Protein AF-A0A0P9N084-F1 (afdb_monomer_lite)

Sequence (224 aa):
MSIPGDNRQVSFGAGANVMRVISSGADALIAAQQLDDKRAAKNMRSIANPTLRSTSPDSAVTISGQALLKHRVFGFADAARSAPMLGKAECGMSMPQAFFLTRDDRSLLGDVYGWASDQGADLSYVDDLAFQLASYRESDDGGIMLRHNQGKTYDMEGHKVFYSFTEPQAATAKRITESDGLKTTRLDQGFVRFITDKDYGSIGHNNFDFMEKV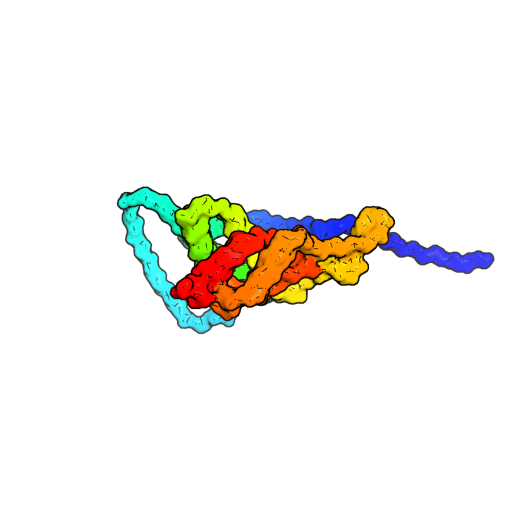INRFSTAGER

Organism: NCBI:txid317659

Secondary structure (DSSP, 8-state):
--------------S------PPPHHHHHHHHHHHHHHHHHHH-S--PPPPP------S-----HHHHHHHHHH--S-TTSPPP---GGGTTSSS-GGGG--HHHHHHHHHHHHHHHHTT--THHHHHHHHHHHHHHHTTTTTTPPPTTSS--B-TTS-B------HHHHHHHHHHHH-SHHHHBSS-HHHHHHHTSHHHHTSS---HHHHHHHHHHTBGGG--

Structure (mmCIF, N/CA/C/O backbone):
data_AF-A0A0P9N084-F1
#
_entry.id   AF-A0A0P9N084-F1
#
loop_
_atom_site.group_PDB
_atom_site.id
_atom_site.type_symbol
_atom_site.label_atom_id
_atom_site.label_alt_id
_atom_site.label_comp_id
_atom_site.label_asym_id
_atom_site.label_entity_id
_atom_site.label_seq_id
_atom_site.pdbx_PDB_ins_code
_atom_site.Cartn_x
_atom_site.Cartn_y
_atom_site.Cartn_z
_atom_site.occupancy
_atom_site.B_iso_or_equiv
_atom_site.auth_seq_id
_atom_site.auth_comp_id
_atom_site.auth_asym_id
_atom_site.auth_atom_id
_atom_site.pdbx_PDB_model_num
ATOM 1 N N . MET A 1 1 ? 38.599 23.677 -45.830 1.00 36.84 1 MET A N 1
ATOM 2 C CA . MET A 1 1 ? 38.683 23.420 -44.377 1.00 36.84 1 MET A CA 1
ATOM 3 C C . MET A 1 1 ? 37.566 22.460 -44.021 1.00 36.84 1 MET A C 1
ATOM 5 O O . MET A 1 1 ? 36.412 22.856 -44.065 1.00 36.84 1 MET A O 1
ATOM 9 N N . SER A 1 2 ? 37.916 21.201 -43.771 1.00 35.12 2 SER A N 1
ATOM 10 C CA . SER A 1 2 ? 37.015 20.169 -43.251 1.00 35.12 2 SER A CA 1
ATOM 11 C C . SER A 1 2 ? 37.221 20.059 -41.746 1.00 35.12 2 SER A C 1
ATOM 13 O O . SER A 1 2 ? 38.369 19.948 -41.322 1.00 35.12 2 SER A O 1
ATOM 15 N N . ILE A 1 3 ? 36.138 20.044 -40.967 1.00 32.62 3 ILE A N 1
ATOM 16 C CA . ILE A 1 3 ? 36.088 19.498 -39.600 1.00 32.62 3 ILE A CA 1
ATOM 17 C C . ILE A 1 3 ? 34.768 18.701 -39.480 1.00 32.62 3 ILE A C 1
ATOM 19 O O . ILE A 1 3 ? 33.771 19.124 -40.069 1.00 32.62 3 ILE A O 1
ATOM 23 N N . PRO A 1 4 ? 34.779 17.511 -38.846 1.00 34.94 4 PRO A N 1
ATOM 24 C CA . PRO A 1 4 ? 33.860 16.414 -39.141 1.00 34.94 4 PRO A CA 1
ATOM 25 C C . PRO A 1 4 ? 32.596 16.412 -38.270 1.00 34.94 4 PRO A C 1
ATOM 27 O O . PRO A 1 4 ? 32.558 17.003 -37.194 1.00 34.94 4 PRO A O 1
ATOM 30 N N . GLY A 1 5 ? 31.571 15.703 -38.752 1.00 30.05 5 GLY A N 1
ATOM 31 C CA . GLY A 1 5 ? 30.320 15.464 -38.039 1.00 30.05 5 GLY A CA 1
ATOM 32 C C . GLY A 1 5 ? 30.484 14.492 -36.870 1.00 30.05 5 GLY A C 1
ATOM 33 O O . GLY A 1 5 ? 30.987 13.383 -37.046 1.00 30.05 5 GLY A O 1
ATOM 34 N N . ASP A 1 6 ? 30.016 14.907 -35.693 1.00 30.11 6 ASP A N 1
ATOM 35 C CA . ASP A 1 6 ? 29.740 14.015 -34.566 1.00 30.11 6 ASP A CA 1
ATOM 36 C C . ASP A 1 6 ? 28.324 13.454 -34.750 1.00 30.11 6 ASP A C 1
ATOM 38 O O . ASP A 1 6 ? 27.312 14.135 -34.570 1.00 30.11 6 ASP A O 1
ATOM 42 N N . ASN A 1 7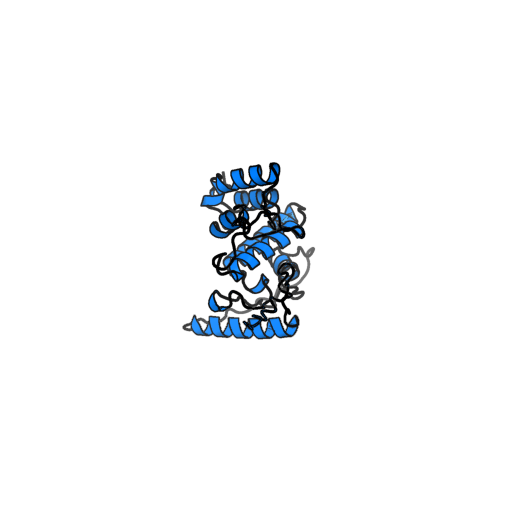 ? 28.276 12.208 -35.210 1.00 35.19 7 ASN A N 1
ATOM 43 C CA . ASN A 1 7 ? 27.068 11.439 -35.437 1.00 35.19 7 ASN A CA 1
ATOM 44 C C . ASN A 1 7 ? 26.656 10.787 -34.109 1.00 35.19 7 ASN A C 1
ATOM 46 O O . ASN A 1 7 ? 26.962 9.621 -33.863 1.00 35.19 7 ASN A O 1
ATOM 50 N N . ARG A 1 8 ? 25.967 11.528 -33.235 1.00 28.23 8 ARG A N 1
ATOM 51 C CA . ARG A 1 8 ? 25.243 10.932 -32.103 1.00 28.23 8 ARG A CA 1
ATOM 52 C C . ARG A 1 8 ? 23.762 10.862 -32.428 1.00 28.23 8 ARG A C 1
ATOM 54 O O . ARG A 1 8 ? 23.006 11.795 -32.176 1.00 28.23 8 ARG A O 1
ATOM 61 N N . GLN A 1 9 ? 23.360 9.710 -32.961 1.00 28.97 9 GLN A N 1
ATOM 62 C CA . GLN A 1 9 ? 21.995 9.218 -32.811 1.00 28.97 9 GLN A CA 1
ATOM 63 C C . GLN A 1 9 ? 21.687 9.141 -31.313 1.00 28.97 9 GLN A C 1
ATOM 65 O O . GLN A 1 9 ? 22.128 8.222 -30.625 1.00 28.97 9 GLN A O 1
ATOM 70 N N . VAL A 1 10 ? 20.938 10.113 -30.802 1.00 27.48 10 VAL A N 1
ATOM 71 C CA . VAL A 1 10 ? 20.258 9.980 -29.516 1.00 27.48 10 VAL A CA 1
ATOM 72 C C . VAL A 1 10 ? 18.845 9.540 -29.860 1.00 27.48 10 VAL A C 1
ATOM 74 O O . VAL A 1 10 ? 18.007 10.336 -30.275 1.00 27.48 10 VAL A O 1
ATOM 77 N N . SER A 1 11 ? 18.639 8.224 -29.819 1.00 26.38 11 SER A N 1
ATOM 78 C CA . SER A 1 11 ? 17.338 7.601 -30.027 1.00 26.38 11 SER A CA 1
ATOM 79 C C . SER A 1 11 ? 16.356 8.121 -28.981 1.00 26.38 11 SER A C 1
ATOM 81 O O . SER A 1 11 ? 16.602 8.018 -27.780 1.00 26.38 11 SER A O 1
ATOM 83 N N . PHE A 1 12 ? 15.242 8.662 -29.460 1.00 33.69 12 PHE A N 1
ATOM 84 C CA . PHE A 1 12 ? 14.083 9.041 -28.666 1.00 33.69 12 PHE A CA 1
ATOM 85 C C . PHE A 1 12 ? 13.516 7.811 -27.946 1.00 33.69 12 PHE A C 1
ATOM 87 O O . PHE A 1 12 ? 13.328 6.760 -28.557 1.00 33.69 12 PHE A O 1
ATOM 94 N N . GLY A 1 13 ? 13.232 7.954 -26.654 1.00 25.67 13 GLY A N 1
ATOM 95 C CA . GLY A 1 13 ? 12.475 6.990 -25.866 1.00 25.67 13 GLY A CA 1
ATOM 96 C C . GLY A 1 13 ? 11.356 7.727 -25.152 1.00 25.67 13 GLY A C 1
ATOM 97 O O . GLY A 1 13 ? 11.613 8.474 -24.211 1.00 25.67 13 GLY A O 1
ATOM 98 N N . ALA A 1 14 ? 10.134 7.541 -25.650 1.00 31.44 14 ALA A N 1
ATOM 99 C CA . ALA A 1 14 ? 8.893 7.930 -24.997 1.00 31.44 14 ALA A CA 1
ATOM 100 C C . ALA A 1 14 ? 8.846 7.409 -23.550 1.00 31.44 14 ALA A C 1
ATOM 102 O O . ALA A 1 14 ? 9.526 6.436 -23.220 1.00 31.44 14 ALA A O 1
ATOM 103 N N . GLY A 1 15 ? 8.047 8.081 -22.711 1.00 32.44 15 GLY A N 1
ATOM 104 C CA . GLY A 1 15 ? 7.894 7.822 -21.280 1.00 32.44 15 GLY A CA 1
ATOM 105 C C . GLY A 1 15 ? 8.019 6.347 -20.921 1.00 32.44 15 GLY A C 1
ATOM 106 O O . GLY A 1 15 ? 7.369 5.496 -21.525 1.00 32.44 15 GLY A O 1
ATOM 107 N N . ALA A 1 16 ? 8.891 6.063 -19.953 1.00 31.75 16 ALA A N 1
ATOM 108 C CA . ALA A 1 16 ? 9.186 4.724 -19.479 1.00 31.75 16 ALA A CA 1
ATOM 109 C C . ALA A 1 16 ? 7.963 4.106 -18.781 1.00 31.75 16 ALA A C 1
ATOM 111 O O . ALA A 1 16 ? 7.937 3.921 -17.570 1.00 31.75 16 ALA A O 1
ATOM 112 N N . ASN A 1 17 ? 6.968 3.709 -19.569 1.00 34.38 17 ASN A N 1
ATOM 113 C CA . ASN A 1 17 ? 6.326 2.434 -19.354 1.00 34.38 17 ASN A CA 1
ATOM 114 C C . ASN A 1 17 ? 7.415 1.409 -19.670 1.00 34.38 17 ASN A C 1
ATOM 116 O O . ASN A 1 17 ? 7.636 1.039 -20.824 1.00 34.38 17 ASN A O 1
ATOM 120 N N . VAL A 1 18 ? 8.184 1.028 -18.648 1.00 34.69 18 VAL A N 1
ATOM 121 C CA . VAL A 1 18 ? 9.001 -0.177 -18.736 1.00 34.69 18 VAL A CA 1
ATOM 122 C C . VAL A 1 18 ? 7.996 -1.281 -19.015 1.00 34.69 18 VAL A C 1
ATOM 124 O O . VAL A 1 18 ? 7.251 -1.682 -18.124 1.00 34.69 18 VAL A O 1
ATOM 127 N N . MET A 1 19 ? 7.916 -1.712 -20.274 1.00 30.62 19 MET A N 1
ATOM 128 C CA . MET A 1 19 ? 7.169 -2.891 -20.675 1.00 30.62 19 MET A CA 1
ATOM 129 C C . MET A 1 19 ? 7.847 -4.068 -19.977 1.00 30.62 19 MET A C 1
ATOM 131 O O . MET A 1 19 ? 8.759 -4.696 -20.512 1.00 30.62 19 MET A O 1
ATOM 135 N N . ARG A 1 20 ? 7.475 -4.296 -18.712 1.00 48.50 20 ARG A N 1
ATOM 136 C CA . ARG A 1 20 ? 7.900 -5.453 -17.941 1.00 48.50 20 ARG A CA 1
ATOM 137 C C . ARG A 1 20 ? 7.339 -6.649 -18.682 1.00 48.50 20 ARG A C 1
ATOM 139 O O . ARG A 1 20 ? 6.132 -6.875 -18.691 1.00 48.50 20 ARG A O 1
ATOM 146 N N . VAL A 1 21 ? 8.225 -7.406 -19.320 1.00 43.34 21 VAL A N 1
ATOM 147 C CA . VAL A 1 21 ? 7.911 -8.773 -19.715 1.00 43.34 21 VAL A CA 1
ATOM 148 C C . VAL A 1 21 ? 7.741 -9.530 -18.405 1.00 43.34 21 VAL A C 1
ATOM 150 O O . VAL A 1 21 ? 8.710 -9.919 -17.749 1.00 43.34 21 VAL A O 1
ATOM 153 N N . ILE A 1 22 ? 6.491 -9.625 -17.968 1.00 52.06 22 ILE A N 1
ATOM 154 C CA . ILE A 1 22 ? 6.103 -10.477 -16.856 1.00 52.06 22 ILE A CA 1
ATOM 155 C C . ILE A 1 22 ? 6.335 -11.898 -17.364 1.00 52.06 22 ILE A C 1
ATOM 157 O O . ILE A 1 22 ? 5.810 -12.271 -18.416 1.00 52.06 22 ILE A O 1
ATOM 161 N N . SER A 1 23 ? 7.164 -12.677 -16.671 1.00 54.50 23 SER A N 1
ATOM 162 C CA . SER A 1 23 ? 7.230 -14.115 -16.930 1.00 54.50 23 SER A CA 1
ATOM 163 C C . SER A 1 23 ? 5.809 -14.686 -16.854 1.00 54.50 23 SER A C 1
ATOM 165 O O . SER A 1 23 ? 4.975 -14.190 -16.090 1.00 54.50 23 SER A O 1
ATOM 167 N N . SER A 1 24 ? 5.501 -15.675 -17.699 1.00 59.16 24 SER A N 1
ATOM 168 C CA . SER A 1 24 ? 4.174 -16.298 -17.716 1.00 59.16 24 SER A CA 1
ATOM 169 C C . SER A 1 24 ? 3.781 -16.701 -16.286 1.00 59.16 24 SER A C 1
ATOM 171 O O . SER A 1 24 ? 4.644 -17.089 -15.496 1.00 59.16 24 SER A O 1
ATOM 173 N N . GLY A 1 25 ? 2.502 -16.581 -15.913 1.00 68.31 25 GLY A N 1
ATOM 174 C CA . GLY A 1 25 ? 2.088 -16.702 -14.506 1.00 68.31 25 GLY A CA 1
ATOM 175 C C . GLY A 1 25 ? 2.534 -18.001 -13.817 1.00 68.31 25 GLY A C 1
ATOM 176 O O . GLY A 1 25 ? 2.789 -17.999 -12.615 1.00 68.31 25 GLY A O 1
ATOM 177 N N . ALA A 1 26 ? 2.692 -19.096 -14.569 1.00 79.44 26 ALA A N 1
ATOM 178 C CA . ALA A 1 26 ? 3.211 -20.359 -14.049 1.00 79.44 26 ALA A CA 1
ATOM 179 C C . ALA A 1 26 ? 4.740 -20.345 -13.867 1.00 79.44 26 ALA A C 1
ATOM 181 O O . ALA A 1 26 ? 5.226 -20.740 -12.807 1.00 79.44 26 ALA A O 1
ATOM 182 N N . ASP A 1 27 ? 5.493 -19.848 -14.851 1.00 82.81 27 ASP A N 1
ATOM 183 C CA . ASP A 1 27 ? 6.960 -19.784 -14.787 1.00 82.81 27 ASP A CA 1
ATOM 184 C C . ASP A 1 27 ? 7.427 -18.812 -13.700 1.00 82.81 27 ASP A C 1
ATOM 186 O O . ASP A 1 27 ? 8.326 -19.124 -12.917 1.00 82.81 27 ASP A O 1
ATOM 190 N N . ALA A 1 28 ? 6.760 -17.658 -13.606 1.00 84.62 28 ALA A N 1
ATOM 191 C CA . ALA A 1 28 ? 6.986 -16.652 -12.576 1.00 84.62 28 ALA A CA 1
ATOM 192 C C . ALA A 1 28 ? 6.812 -17.239 -11.174 1.00 84.62 28 ALA A C 1
ATOM 194 O O . ALA A 1 28 ? 7.598 -16.974 -10.266 1.00 84.62 28 ALA A O 1
ATOM 195 N N . LEU A 1 29 ? 5.776 -18.058 -11.004 1.00 86.94 29 LEU A N 1
ATOM 196 C CA . LEU A 1 29 ? 5.450 -18.681 -9.735 1.00 86.94 29 LEU A CA 1
ATOM 197 C C . LEU A 1 29 ? 6.463 -19.765 -9.351 1.00 86.94 29 LEU A C 1
ATOM 199 O O . LEU A 1 29 ? 6.880 -19.817 -8.196 1.00 86.94 29 LEU A O 1
ATOM 203 N N . ILE A 1 30 ? 6.895 -20.593 -10.308 1.00 88.88 30 ILE A N 1
ATOM 204 C CA . ILE A 1 30 ? 7.945 -21.600 -10.089 1.00 88.88 30 ILE A CA 1
ATOM 205 C C . ILE A 1 30 ? 9.259 -20.911 -9.703 1.00 88.88 30 ILE A C 1
ATOM 207 O O . ILE A 1 30 ? 9.885 -21.292 -8.713 1.00 88.88 30 ILE A O 1
ATOM 211 N N . ALA A 1 31 ? 9.659 -19.876 -10.443 1.00 90.00 31 ALA A N 1
ATOM 212 C CA . ALA A 1 31 ? 10.871 -19.116 -10.158 1.00 90.00 31 ALA A CA 1
ATOM 213 C C . ALA A 1 31 ? 10.803 -18.433 -8.782 1.00 90.00 31 ALA A C 1
ATOM 215 O O . ALA A 1 31 ? 11.753 -18.524 -8.004 1.00 90.00 31 ALA A O 1
ATOM 216 N N . ALA A 1 32 ? 9.669 -17.808 -8.449 1.00 89.81 32 ALA A N 1
ATOM 217 C CA . ALA A 1 32 ? 9.465 -17.178 -7.149 1.00 89.81 32 ALA A CA 1
ATOM 218 C C . ALA A 1 32 ? 9.549 -18.191 -6.004 1.00 89.81 32 ALA A C 1
ATOM 220 O O . ALA A 1 32 ? 10.190 -17.908 -4.995 1.00 89.81 32 ALA A O 1
ATOM 221 N N . GLN A 1 33 ? 8.957 -19.378 -6.174 1.00 90.56 33 GLN A N 1
ATOM 222 C CA . GLN A 1 33 ? 9.020 -20.435 -5.168 1.00 90.56 33 GLN A CA 1
ATOM 223 C C . GLN A 1 33 ? 10.461 -20.899 -4.933 1.00 90.56 33 GLN A C 1
ATOM 225 O O . GLN A 1 33 ? 10.891 -20.997 -3.792 1.00 90.56 33 GLN A O 1
ATOM 230 N N . GLN A 1 34 ? 11.244 -21.104 -5.995 1.00 92.00 34 GLN A N 1
ATOM 231 C CA . GLN A 1 34 ? 12.653 -21.489 -5.858 1.00 92.00 34 GLN A CA 1
ATOM 232 C C . GLN A 1 34 ? 13.495 -20.423 -5.144 1.00 92.00 34 GLN A C 1
ATOM 234 O O . GLN A 1 34 ? 14.429 -20.762 -4.414 1.00 92.00 34 GLN A O 1
ATOM 239 N N . LEU A 1 35 ? 13.212 -19.138 -5.377 1.00 91.44 35 LEU A N 1
ATOM 240 C CA . LEU A 1 35 ? 13.888 -18.033 -4.692 1.00 91.44 35 LEU A CA 1
ATOM 241 C C . LEU A 1 35 ? 13.498 -17.973 -3.211 1.00 91.44 35 LEU A C 1
ATOM 243 O O . LEU A 1 35 ? 14.377 -17.858 -2.355 1.00 91.44 35 LEU A O 1
ATOM 247 N N . ASP A 1 36 ? 12.211 -18.122 -2.908 1.00 91.88 36 ASP A N 1
ATOM 248 C CA . ASP A 1 36 ? 11.705 -18.187 -1.536 1.00 91.88 36 ASP A CA 1
ATOM 249 C C . ASP A 1 36 ? 12.299 -19.383 -0.772 1.00 91.88 36 ASP A C 1
ATOM 251 O O . ASP A 1 36 ? 12.838 -19.219 0.321 1.00 91.88 36 ASP A O 1
ATOM 255 N N . ASP A 1 37 ? 12.350 -20.569 -1.383 1.00 91.81 37 ASP A N 1
ATOM 256 C CA . ASP A 1 37 ? 12.951 -21.766 -0.781 1.00 91.81 37 ASP A CA 1
ATOM 257 C C . ASP A 1 37 ? 14.446 -21.561 -0.481 1.00 91.81 37 ASP A C 1
ATOM 259 O O . ASP A 1 37 ? 14.931 -21.910 0.600 1.00 91.81 37 ASP A O 1
ATOM 263 N N . LYS A 1 38 ? 15.192 -20.939 -1.407 1.00 89.88 38 LYS A N 1
ATOM 264 C CA . LYS A 1 38 ? 16.605 -20.576 -1.193 1.00 89.88 38 LYS A CA 1
ATOM 265 C C . LYS A 1 38 ? 16.765 -19.596 -0.033 1.00 89.88 38 LYS A C 1
ATOM 267 O O . LYS A 1 38 ? 17.686 -19.742 0.776 1.00 89.88 38 LYS A O 1
ATOM 272 N N . ARG A 1 39 ? 15.877 -18.608 0.070 1.00 88.31 39 ARG A N 1
ATOM 273 C CA . ARG A 1 39 ? 15.848 -17.650 1.181 1.00 88.31 39 ARG A CA 1
ATOM 274 C C . ARG A 1 39 ? 15.533 -18.349 2.504 1.00 88.31 39 ARG A C 1
ATOM 276 O O . ARG A 1 39 ? 16.224 -18.102 3.493 1.00 88.31 39 ARG A O 1
ATOM 283 N N . ALA A 1 40 ? 14.529 -19.220 2.536 1.00 86.69 40 ALA A N 1
ATOM 284 C CA . ALA A 1 40 ? 14.142 -19.982 3.719 1.00 86.69 40 ALA A CA 1
ATOM 285 C C . ALA A 1 40 ? 15.282 -20.898 4.194 1.00 86.69 40 ALA A C 1
ATOM 287 O O . ALA A 1 40 ? 15.603 -20.910 5.383 1.00 86.69 40 ALA A O 1
ATOM 288 N N . ALA A 1 41 ? 15.967 -21.574 3.266 1.00 86.31 41 ALA A N 1
ATOM 289 C CA . ALA A 1 41 ? 17.130 -22.414 3.555 1.00 86.31 41 ALA A CA 1
ATOM 290 C C . ALA A 1 41 ? 18.309 -21.621 4.145 1.00 86.31 41 ALA A C 1
ATOM 292 O O . ALA A 1 41 ? 19.019 -22.123 5.014 1.00 86.31 41 ALA A O 1
ATOM 293 N N . LYS A 1 42 ? 18.498 -20.362 3.728 1.00 76.81 42 LYS A N 1
ATOM 294 C CA . LYS A 1 42 ? 19.513 -19.462 4.302 1.00 76.81 42 LYS A CA 1
ATOM 295 C C . LYS A 1 42 ? 19.170 -19.010 5.730 1.00 76.81 42 LYS A C 1
ATOM 297 O O . LYS A 1 42 ? 20.073 -18.665 6.487 1.00 76.81 42 LYS A O 1
ATOM 302 N N . ASN A 1 43 ? 17.887 -19.029 6.097 1.00 67.94 43 ASN A N 1
ATOM 303 C CA . ASN A 1 43 ? 17.375 -18.491 7.359 1.00 67.94 43 ASN A CA 1
ATOM 304 C C . ASN A 1 43 ? 17.006 -19.557 8.412 1.00 67.94 43 ASN A C 1
ATOM 306 O O . ASN A 1 43 ? 16.633 -19.180 9.521 1.00 67.94 43 ASN A O 1
ATOM 310 N N . MET A 1 44 ? 17.129 -20.864 8.132 1.00 57.88 44 MET A N 1
ATOM 311 C CA . MET A 1 44 ? 16.825 -21.921 9.112 1.00 57.88 44 MET A CA 1
ATOM 312 C C . MET A 1 44 ? 18.034 -22.763 9.552 1.00 57.88 44 MET A C 1
ATOM 314 O O . MET A 1 44 ? 18.604 -23.531 8.781 1.00 57.88 44 MET A O 1
ATOM 318 N N . ARG A 1 45 ? 18.291 -22.740 10.873 1.00 47.69 45 ARG A N 1
ATOM 319 C CA . ARG A 1 45 ? 18.428 -23.968 11.680 1.00 47.69 45 ARG A CA 1
ATOM 320 C C . ARG A 1 45 ? 17.012 -24.517 11.932 1.00 47.69 45 ARG A C 1
ATOM 322 O O . ARG A 1 45 ? 16.120 -23.763 12.300 1.00 47.69 45 ARG A O 1
ATOM 329 N N . SER A 1 46 ? 16.857 -25.820 11.703 1.00 52.97 46 SER A N 1
ATOM 330 C CA . SER A 1 46 ? 15.641 -26.653 11.757 1.00 52.97 46 SER A CA 1
ATOM 331 C C . SER A 1 46 ? 14.600 -26.315 12.835 1.00 52.97 46 SER A C 1
ATOM 333 O O . SER A 1 46 ? 14.936 -26.358 14.017 1.00 52.97 46 SER A O 1
ATOM 335 N N . ILE A 1 47 ? 13.321 -26.198 12.440 1.00 42.19 47 ILE A N 1
ATOM 336 C CA . ILE A 1 47 ? 12.150 -26.571 13.262 1.00 42.19 47 ILE A CA 1
ATOM 337 C C . ILE A 1 47 ? 11.096 -27.267 12.379 1.00 42.19 47 ILE A C 1
ATOM 339 O O . ILE A 1 47 ? 10.828 -26.844 11.258 1.00 42.19 47 ILE A O 1
ATOM 343 N N . ALA A 1 48 ? 10.542 -28.361 12.911 1.00 42.84 48 ALA A N 1
ATOM 344 C CA . ALA A 1 48 ? 9.611 -29.294 12.281 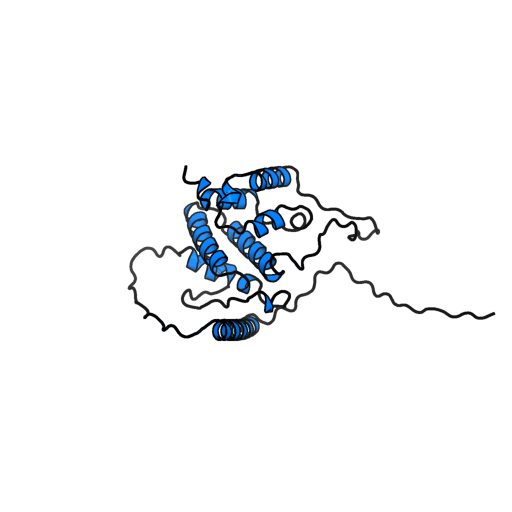1.00 42.84 48 ALA A CA 1
ATOM 345 C C . ALA A 1 48 ? 8.174 -28.755 12.102 1.00 42.84 48 ALA A C 1
ATOM 347 O O . ALA A 1 48 ? 7.697 -27.922 12.872 1.00 42.84 48 ALA A O 1
ATOM 348 N N . ASN A 1 49 ? 7.482 -29.304 11.096 1.00 36.72 49 ASN A N 1
ATOM 349 C CA . ASN A 1 49 ? 6.097 -29.007 10.712 1.00 36.72 49 ASN A CA 1
ATOM 350 C C . ASN A 1 49 ? 5.062 -29.423 11.774 1.00 36.72 49 ASN A C 1
ATOM 352 O O . ASN A 1 49 ? 5.173 -30.527 12.313 1.00 36.72 49 ASN A O 1
ATOM 356 N N . PRO A 1 50 ? 3.973 -28.656 11.974 1.00 40.62 50 PRO A N 1
ATOM 357 C CA . PRO A 1 50 ? 2.763 -29.178 12.581 1.00 40.62 50 PRO A CA 1
ATOM 358 C C . PRO A 1 50 ? 1.770 -29.711 11.533 1.00 40.62 50 PRO A C 1
ATOM 360 O O . PRO A 1 50 ? 1.695 -29.259 10.391 1.00 40.62 50 PRO A O 1
ATOM 363 N N . THR A 1 51 ? 1.004 -30.699 11.984 1.00 36.09 51 THR A N 1
ATOM 364 C CA . THR A 1 51 ? 0.007 -31.508 11.276 1.00 36.09 51 THR A CA 1
ATOM 365 C C . THR A 1 51 ? -1.253 -30.729 10.875 1.00 36.09 51 THR A C 1
ATOM 367 O O . THR A 1 51 ? -1.806 -29.969 11.669 1.00 36.09 51 THR A O 1
ATOM 370 N N . LEU A 1 52 ? -1.755 -30.995 9.664 1.00 32.38 52 LEU A N 1
ATOM 371 C CA . LEU A 1 52 ? -3.047 -30.531 9.142 1.00 32.38 52 LEU A CA 1
ATOM 372 C C . LEU A 1 52 ? -4.229 -31.140 9.920 1.00 32.38 52 LEU A C 1
ATOM 374 O O . LEU A 1 52 ? -4.286 -32.353 10.121 1.00 32.38 52 LEU A O 1
ATOM 378 N N . ARG A 1 53 ? -5.210 -30.313 10.303 1.00 37.09 53 ARG A N 1
ATOM 379 C CA . ARG A 1 53 ? -6.541 -30.770 10.738 1.00 37.09 53 ARG A CA 1
ATOM 380 C C . ARG A 1 53 ? -7.565 -30.524 9.633 1.00 37.09 53 ARG A C 1
ATOM 382 O O . ARG A 1 53 ? -7.592 -29.455 9.038 1.00 37.09 53 ARG A O 1
ATOM 389 N N . SER A 1 54 ? -8.401 -31.533 9.407 1.00 36.12 54 SER A N 1
ATOM 390 C CA . SER A 1 54 ? -9.556 -31.526 8.506 1.00 36.12 54 SER A CA 1
ATOM 391 C C . SER A 1 54 ? -10.791 -30.966 9.216 1.00 36.12 54 SER A C 1
ATOM 393 O O . SER A 1 54 ? -11.029 -31.315 10.373 1.00 36.12 54 SER A O 1
ATOM 395 N N . THR A 1 55 ? -11.613 -30.177 8.521 1.00 40.19 55 THR A N 1
ATOM 396 C CA . THR A 1 55 ? -12.958 -29.778 8.977 1.00 40.19 55 THR A CA 1
ATOM 397 C C . THR A 1 55 ? -14.014 -30.107 7.920 1.00 40.19 55 THR A C 1
ATOM 399 O O . THR A 1 55 ? -13.829 -29.786 6.748 1.00 40.19 55 THR A O 1
ATOM 402 N N . SER A 1 56 ? -15.109 -30.742 8.360 1.00 37.31 56 SER A N 1
ATOM 403 C CA . SER A 1 56 ? -16.322 -31.048 7.579 1.00 37.31 56 SER A CA 1
ATOM 404 C C . SER A 1 56 ? -17.148 -29.796 7.245 1.00 37.31 56 SER A C 1
ATOM 406 O O . SER A 1 56 ? -17.086 -28.828 8.006 1.00 37.31 56 SER A O 1
ATOM 408 N N . PRO A 1 57 ? -17.969 -29.818 6.175 1.00 55.31 57 PRO A N 1
ATOM 409 C CA . PRO A 1 57 ? -18.837 -28.708 5.803 1.00 55.31 57 PRO A CA 1
ATOM 410 C C . PRO A 1 57 ? -20.246 -28.867 6.397 1.00 55.31 57 PRO A C 1
ATOM 412 O O . PRO A 1 57 ? -20.835 -29.936 6.290 1.00 55.31 57 PRO A O 1
ATOM 415 N N . ASP A 1 58 ? -20.765 -27.801 7.012 1.00 49.56 58 ASP A N 1
ATOM 416 C CA . ASP A 1 58 ? -22.153 -27.338 6.828 1.00 49.56 58 ASP A CA 1
ATOM 417 C C . ASP A 1 58 ? -22.386 -26.045 7.627 1.00 49.56 58 ASP A C 1
ATOM 419 O O . ASP A 1 58 ? -22.665 -26.039 8.826 1.00 49.56 58 ASP A O 1
ATOM 423 N N . SER A 1 59 ? -22.200 -24.915 6.951 1.00 47.62 59 SER A N 1
ATOM 424 C CA . SER A 1 59 ? -22.686 -23.573 7.297 1.00 47.62 59 SER A CA 1
ATOM 425 C C . SER A 1 59 ? -22.424 -22.685 6.085 1.00 47.62 59 SER A C 1
ATOM 427 O O . SER A 1 59 ? -21.503 -22.970 5.317 1.00 47.62 59 SER A O 1
ATOM 429 N N . ALA A 1 60 ? -23.230 -21.638 5.884 1.00 49.78 60 ALA A N 1
ATOM 430 C CA . ALA A 1 60 ? -23.005 -20.655 4.824 1.00 49.78 60 ALA A CA 1
ATOM 431 C C . ALA A 1 60 ? -21.515 -20.272 4.786 1.00 49.78 60 ALA A C 1
ATOM 433 O O . ALA A 1 60 ? -20.963 -19.817 5.788 1.00 49.78 60 ALA A O 1
ATOM 434 N N . VAL A 1 61 ? -20.843 -20.567 3.670 1.00 59.94 61 VAL A N 1
ATOM 435 C CA . VAL A 1 61 ? -19.387 -20.444 3.568 1.00 59.94 61 VAL A CA 1
ATOM 436 C C . VAL A 1 61 ? -19.039 -18.961 3.505 1.00 59.94 61 VAL A C 1
ATOM 438 O O . VAL A 1 61 ? -19.025 -18.360 2.433 1.00 59.94 61 VAL A O 1
ATOM 441 N N . THR A 1 62 ? -18.773 -18.351 4.658 1.00 75.25 62 THR A N 1
ATOM 442 C CA . THR A 1 62 ? -18.166 -17.021 4.711 1.00 75.25 62 THR A CA 1
ATOM 443 C C . THR A 1 62 ? -16.720 -17.148 4.247 1.00 75.25 62 THR A C 1
ATOM 445 O O . THR A 1 62 ? -15.907 -17.830 4.877 1.00 75.25 62 THR A O 1
ATOM 448 N N . ILE A 1 63 ? -16.391 -16.513 3.121 1.00 84.69 63 ILE A N 1
ATOM 449 C CA . ILE A 1 63 ? -15.020 -16.466 2.611 1.00 84.69 63 ILE A CA 1
ATOM 450 C C . ILE A 1 63 ? -14.193 -15.634 3.594 1.00 84.69 63 ILE A C 1
ATOM 452 O O . ILE A 1 63 ? -14.495 -14.469 3.837 1.00 84.69 63 ILE A O 1
ATOM 456 N N . SER A 1 64 ? -13.151 -16.227 4.179 1.00 92.69 64 SER A N 1
ATOM 457 C CA . SER A 1 64 ? -12.285 -15.502 5.110 1.00 92.69 64 SER A CA 1
ATOM 458 C C . SER A 1 64 ? -11.497 -14.404 4.392 1.00 92.69 64 SER A C 1
ATOM 460 O O . SER A 1 64 ? -11.150 -14.540 3.217 1.00 92.69 64 SER A O 1
ATOM 462 N N . GLY A 1 65 ? -11.124 -13.341 5.107 1.00 95.44 65 GLY A N 1
ATOM 463 C CA . GLY A 1 65 ? -10.278 -12.283 4.544 1.00 95.44 65 GLY A CA 1
ATOM 464 C C . GLY A 1 65 ? -8.930 -12.795 4.013 1.00 95.44 65 GLY A C 1
ATOM 465 O O . GLY A 1 65 ? -8.430 -12.316 3.000 1.00 95.44 65 GLY A O 1
ATOM 466 N N . GLN A 1 66 ? -8.388 -13.859 4.615 1.00 94.62 66 GLN A N 1
ATOM 467 C CA . GLN A 1 66 ? -7.197 -14.549 4.104 1.00 94.62 66 GLN A CA 1
ATOM 468 C C . GLN A 1 66 ? -7.454 -15.280 2.778 1.00 94.62 66 GLN A C 1
ATOM 470 O O . GLN A 1 66 ? -6.599 -15.278 1.891 1.00 94.62 66 GLN A O 1
ATOM 475 N N . ALA A 1 67 ? -8.628 -15.893 2.611 1.00 93.12 67 ALA A N 1
ATOM 476 C CA . ALA A 1 67 ? -9.019 -16.485 1.336 1.00 93.12 67 ALA A CA 1
ATOM 477 C C . ALA A 1 67 ? -9.249 -15.403 0.265 1.00 93.12 67 ALA A C 1
ATOM 479 O O . ALA A 1 67 ? -8.791 -15.573 -0.866 1.00 93.12 67 ALA A O 1
ATOM 480 N N . LEU A 1 68 ? -9.855 -14.263 0.628 1.00 95.50 68 LEU A N 1
ATOM 481 C CA . LEU A 1 68 ? -9.991 -13.099 -0.258 1.00 95.50 68 LEU A CA 1
ATOM 482 C C . LEU A 1 68 ? -8.625 -12.567 -0.708 1.00 95.50 68 LEU A C 1
ATOM 484 O O . LEU A 1 68 ? -8.420 -12.390 -1.906 1.00 95.50 68 LEU A O 1
ATOM 488 N N . LEU A 1 69 ? -7.671 -12.402 0.215 1.00 96.19 69 LEU A N 1
ATOM 489 C CA . LEU A 1 69 ? -6.297 -12.003 -0.100 1.00 96.19 69 LEU A CA 1
ATOM 490 C C . LEU A 1 69 ? -5.660 -12.941 -1.134 1.00 96.19 69 LEU A C 1
ATOM 492 O O . LEU A 1 69 ? -5.140 -12.485 -2.153 1.00 96.19 69 LEU A O 1
ATOM 496 N N . LYS A 1 70 ? -5.710 -14.257 -0.897 1.00 93.50 70 LYS A N 1
ATOM 497 C CA . LYS A 1 70 ? -5.121 -15.257 -1.804 1.00 93.50 70 LYS A CA 1
ATOM 498 C C . LYS A 1 70 ? -5.748 -15.225 -3.192 1.00 93.50 70 LYS A C 1
ATOM 500 O O . LYS A 1 70 ? -5.028 -15.256 -4.189 1.00 93.50 70 LYS A O 1
ATOM 505 N N . HIS A 1 71 ? -7.068 -15.126 -3.257 1.00 93.62 71 HIS A N 1
ATOM 506 C CA . HIS A 1 71 ? -7.777 -15.082 -4.526 1.00 93.62 71 HIS A CA 1
ATOM 507 C C . HIS A 1 71 ? -7.477 -13.793 -5.299 1.00 93.62 71 HIS A C 1
ATOM 509 O O . HIS A 1 71 ? -7.116 -13.848 -6.471 1.00 93.62 71 HIS A O 1
ATOM 515 N N . ARG A 1 72 ? -7.602 -12.633 -4.649 1.00 94.75 72 ARG A N 1
ATOM 516 C CA . ARG A 1 72 ? -7.590 -11.324 -5.319 1.00 94.75 72 ARG A CA 1
ATOM 517 C C . ARG A 1 72 ? -6.188 -10.804 -5.615 1.00 94.75 72 ARG A C 1
ATOM 519 O O . ARG A 1 72 ? -5.967 -10.239 -6.678 1.00 94.75 72 ARG A O 1
ATOM 526 N N . VAL A 1 73 ? -5.233 -11.037 -4.714 1.00 95.50 73 VAL A N 1
ATOM 527 C CA . VAL A 1 73 ? -3.867 -10.498 -4.841 1.00 95.50 73 VAL A CA 1
ATOM 528 C C . VAL A 1 73 ? -2.911 -11.507 -5.475 1.00 95.50 73 VAL A C 1
ATOM 530 O O . VAL A 1 73 ? -2.021 -11.124 -6.230 1.00 95.50 73 VAL A O 1
ATOM 533 N N . PHE A 1 74 ? -3.096 -12.803 -5.204 1.00 92.19 74 PHE A N 1
ATOM 534 C CA . PHE A 1 74 ? -2.207 -13.860 -5.705 1.00 92.19 74 PHE A CA 1
ATOM 535 C C . PHE A 1 74 ? -2.818 -14.696 -6.840 1.00 92.19 74 PHE A C 1
ATOM 537 O O . PHE A 1 74 ? -2.115 -15.512 -7.433 1.00 92.19 74 PHE A O 1
ATOM 544 N N . GLY A 1 75 ? -4.106 -14.516 -7.157 1.00 89.31 75 GLY A N 1
ATOM 545 C CA . GLY A 1 75 ? -4.790 -15.286 -8.201 1.00 89.31 75 GLY A CA 1
ATOM 546 C C . GLY A 1 75 ? -4.978 -16.765 -7.851 1.00 89.31 75 GLY A C 1
ATOM 547 O O . GLY A 1 75 ? -5.115 -17.603 -8.743 1.00 89.31 75 GLY A O 1
ATOM 548 N N . PHE A 1 76 ? -4.932 -17.129 -6.566 1.00 86.38 76 PHE A N 1
ATOM 549 C CA . PHE A 1 76 ? -5.042 -18.521 -6.136 1.00 86.38 76 PHE A CA 1
ATOM 550 C C . PHE A 1 76 ? -6.481 -18.883 -5.788 1.00 86.38 76 PHE A C 1
ATOM 552 O O . PHE A 1 76 ? -7.036 -18.391 -4.809 1.00 86.38 76 PHE A O 1
ATOM 559 N N . ALA A 1 77 ? -7.054 -19.807 -6.560 1.00 78.19 77 ALA A N 1
ATOM 560 C CA . ALA A 1 77 ? -8.347 -20.414 -6.246 1.00 78.19 77 ALA A CA 1
ATOM 561 C C . ALA A 1 77 ? -8.266 -21.378 -5.047 1.00 78.19 77 ALA A C 1
ATOM 563 O O . ALA A 1 77 ? -9.218 -21.500 -4.282 1.00 78.19 77 ALA A O 1
ATOM 564 N N . ASP A 1 78 ? -7.122 -22.045 -4.865 1.00 78.25 78 ASP A N 1
ATOM 565 C CA . ASP A 1 78 ? -6.884 -22.933 -3.729 1.00 78.25 78 ASP A CA 1
ATOM 566 C C . ASP A 1 78 ? -6.275 -22.162 -2.550 1.00 78.25 78 ASP A C 1
ATOM 568 O O . ASP A 1 78 ? -5.108 -21.756 -2.572 1.00 78.25 78 ASP A O 1
ATOM 572 N N . ALA A 1 79 ? -7.065 -21.998 -1.488 1.00 72.56 79 ALA A N 1
ATOM 573 C CA . ALA A 1 79 ? -6.636 -21.341 -0.262 1.00 72.56 79 ALA A CA 1
ATOM 574 C C . ALA A 1 79 ? -5.562 -22.129 0.512 1.00 72.56 79 ALA A C 1
ATOM 576 O O . ALA A 1 79 ? -4.887 -21.535 1.355 1.00 72.56 79 ALA A O 1
ATOM 577 N N . ALA A 1 80 ? -5.354 -23.422 0.249 1.00 77.25 80 ALA A N 1
ATOM 578 C CA . ALA A 1 80 ? -4.274 -24.203 0.855 1.00 77.25 80 ALA A CA 1
ATOM 579 C C . ALA A 1 80 ? -2.916 -23.939 0.186 1.00 77.25 80 ALA A C 1
ATOM 581 O O . ALA A 1 80 ? -1.871 -24.133 0.812 1.00 77.25 80 ALA A O 1
ATOM 582 N N . ARG A 1 81 ? -2.909 -23.429 -1.052 1.00 81.00 81 ARG A N 1
ATOM 583 C CA . ARG A 1 81 ? -1.677 -23.113 -1.776 1.00 81.00 81 ARG A CA 1
ATOM 584 C C . ARG A 1 81 ? -0.880 -22.032 -1.044 1.00 81.00 81 ARG A C 1
ATOM 586 O O . ARG A 1 81 ? -1.419 -20.988 -0.650 1.00 81.00 81 ARG A O 1
ATOM 593 N N . SER A 1 82 ? 0.413 -22.287 -0.851 1.00 83.62 82 SER A N 1
ATOM 594 C CA . SER A 1 82 ? 1.343 -21.284 -0.329 1.00 83.62 82 SER A CA 1
ATOM 595 C C . SER A 1 82 ? 1.704 -20.283 -1.425 1.00 83.62 82 SER A C 1
ATOM 597 O O . SER A 1 82 ? 1.924 -20.672 -2.571 1.00 83.62 82 SER A O 1
ATOM 599 N N . ALA A 1 83 ? 1.745 -18.999 -1.073 1.00 88.25 83 ALA A N 1
ATOM 600 C CA . ALA A 1 83 ? 2.187 -17.933 -1.965 1.00 88.25 83 ALA A CA 1
ATOM 601 C C . ALA A 1 83 ? 3.660 -17.613 -1.698 1.00 88.25 83 ALA A C 1
ATOM 603 O O . ALA A 1 83 ? 3.978 -17.318 -0.542 1.00 88.25 83 ALA A O 1
ATOM 604 N N . PRO A 1 84 ? 4.532 -17.607 -2.725 1.00 91.75 84 PRO A N 1
ATOM 605 C CA . PRO A 1 84 ? 5.943 -17.277 -2.551 1.00 91.75 84 PRO A CA 1
ATOM 606 C C . PRO A 1 84 ? 6.138 -15.918 -1.887 1.00 91.75 84 PRO A C 1
ATOM 608 O O . PRO A 1 84 ? 5.364 -14.994 -2.149 1.00 91.75 84 PRO A O 1
ATOM 611 N N . MET A 1 85 ? 7.163 -15.787 -1.049 1.00 93.94 85 MET A N 1
ATOM 612 C CA . MET A 1 85 ? 7.516 -14.553 -0.345 1.00 93.94 85 MET A CA 1
ATOM 613 C C . MET A 1 85 ? 8.956 -14.116 -0.645 1.00 93.94 85 MET A C 1
ATOM 615 O O . MET A 1 85 ? 9.920 -14.518 0.010 1.00 93.94 85 MET A O 1
ATOM 619 N N . LEU A 1 86 ? 9.102 -13.212 -1.609 1.00 92.69 86 LEU A N 1
ATOM 620 C CA . LEU A 1 86 ? 10.393 -12.654 -2.005 1.00 92.69 86 LEU A CA 1
ATOM 621 C C . LEU A 1 86 ? 10.940 -11.684 -0.948 1.00 92.69 86 LEU A C 1
ATOM 623 O O . LEU A 1 86 ? 10.209 -11.171 -0.093 1.00 92.69 86 LEU A O 1
ATOM 627 N N . GLY A 1 87 ? 12.258 -11.505 -0.937 1.00 88.62 87 GLY A N 1
ATOM 628 C CA . GLY A 1 87 ? 12.966 -10.626 -0.017 1.00 88.62 87 GLY A CA 1
ATOM 629 C C . GLY A 1 87 ? 13.623 -9.442 -0.723 1.00 88.62 87 GLY A C 1
ATOM 630 O O . GLY A 1 87 ? 13.462 -9.210 -1.919 1.00 88.62 87 GLY A O 1
ATOM 631 N N . LYS A 1 88 ? 14.413 -8.685 0.049 1.00 89.44 88 LYS A N 1
ATOM 632 C CA . LYS A 1 88 ? 15.143 -7.512 -0.457 1.00 89.44 88 LYS A CA 1
ATOM 633 C C . LYS A 1 88 ? 16.156 -7.845 -1.555 1.00 89.44 88 LYS A C 1
ATOM 635 O O . LYS A 1 88 ? 16.424 -7.013 -2.409 1.00 89.44 88 LYS A O 1
ATOM 640 N N . ALA A 1 89 ? 16.715 -9.057 -1.544 1.00 90.38 89 ALA A N 1
ATOM 641 C CA . ALA A 1 89 ? 17.693 -9.479 -2.547 1.00 90.38 89 ALA A CA 1
ATOM 642 C C . ALA A 1 89 ? 17.088 -9.574 -3.957 1.00 90.38 89 ALA A C 1
ATOM 644 O O . ALA A 1 89 ? 17.817 -9.493 -4.941 1.00 90.38 89 ALA A O 1
ATOM 645 N N . GLU A 1 90 ? 15.766 -9.719 -4.045 1.00 92.50 90 GLU A N 1
ATOM 646 C CA . GLU A 1 90 ? 15.029 -9.833 -5.296 1.00 92.50 90 GLU A CA 1
ATOM 647 C C . GLU A 1 90 ? 14.392 -8.503 -5.741 1.00 92.50 90 GLU A C 1
ATOM 649 O O . GLU A 1 90 ? 13.719 -8.461 -6.770 1.00 92.50 90 GLU A O 1
ATOM 654 N N . CYS A 1 91 ? 14.579 -7.410 -4.990 1.00 90.75 91 CYS A N 1
ATOM 655 C CA . CYS A 1 91 ? 14.032 -6.096 -5.342 1.00 90.75 91 CYS A CA 1
ATOM 656 C C . CYS A 1 91 ? 14.483 -5.649 -6.741 1.00 90.75 91 CYS A C 1
ATOM 658 O O . CYS A 1 91 ? 15.613 -5.894 -7.166 1.00 90.75 91 CYS A O 1
ATOM 660 N N . GLY A 1 92 ? 13.577 -5.005 -7.478 1.00 84.50 92 GLY A N 1
ATOM 661 C CA . GLY A 1 92 ? 13.809 -4.583 -8.862 1.00 84.50 92 GLY A CA 1
ATOM 662 C C . GLY A 1 92 ? 13.808 -5.706 -9.913 1.00 84.50 92 GLY A C 1
ATOM 663 O O . GLY A 1 92 ? 13.860 -5.402 -11.108 1.00 84.50 92 GLY A O 1
ATOM 664 N N . MET A 1 93 ? 13.702 -6.985 -9.529 1.00 86.25 93 MET A N 1
ATOM 665 C CA . MET A 1 93 ? 13.532 -8.084 -10.489 1.00 86.25 93 MET A CA 1
ATOM 666 C C . MET A 1 93 ? 12.145 -8.038 -11.152 1.00 86.25 93 MET A C 1
ATOM 668 O O . MET A 1 93 ? 11.175 -7.573 -10.564 1.00 86.25 93 MET A O 1
ATOM 672 N N . SER A 1 94 ? 12.023 -8.550 -12.384 1.00 81.69 94 SER A N 1
ATOM 673 C CA . SER A 1 94 ? 10.727 -8.669 -13.080 1.00 81.69 94 SER A CA 1
ATOM 674 C C . SER A 1 94 ? 9.933 -9.871 -12.547 1.00 81.69 94 SER A C 1
ATOM 676 O O . SER A 1 94 ? 9.830 -10.907 -13.206 1.00 81.69 94 SER A O 1
ATOM 678 N N . MET A 1 95 ? 9.425 -9.750 -11.320 1.00 87.69 95 MET A N 1
ATOM 679 C CA . MET A 1 95 ? 8.604 -10.756 -10.641 1.00 87.69 95 MET A CA 1
ATOM 680 C C . MET A 1 95 ? 7.209 -10.191 -10.332 1.00 87.69 95 MET A C 1
ATOM 682 O O . MET A 1 95 ? 7.046 -8.972 -10.257 1.00 87.69 95 MET A O 1
ATOM 686 N N . PRO A 1 96 ? 6.183 -11.040 -10.133 1.00 89.12 96 PRO A N 1
ATOM 687 C CA . PRO A 1 96 ? 4.877 -10.573 -9.687 1.00 89.12 96 PRO A CA 1
ATOM 688 C C . PRO A 1 96 ? 4.984 -9.812 -8.363 1.00 89.12 96 PRO A C 1
ATOM 690 O O . PRO A 1 96 ? 5.445 -10.353 -7.357 1.00 89.12 96 PRO A O 1
ATOM 693 N N . GLN A 1 97 ? 4.527 -8.559 -8.370 1.00 90.19 97 GLN A N 1
ATOM 694 C CA . GLN A 1 97 ? 4.718 -7.605 -7.271 1.00 90.19 97 GLN A CA 1
ATOM 695 C C . GLN A 1 97 ? 4.182 -8.152 -5.942 1.00 90.19 97 GLN A C 1
ATOM 697 O O . GLN A 1 97 ? 4.850 -8.068 -4.915 1.00 90.19 97 GLN A O 1
ATOM 702 N N . ALA A 1 98 ? 3.012 -8.802 -5.973 1.00 93.88 98 ALA A N 1
ATOM 703 C CA . ALA A 1 98 ? 2.365 -9.415 -4.811 1.00 93.88 98 ALA A CA 1
ATOM 704 C C . ALA A 1 98 ? 3.291 -10.335 -3.992 1.00 93.88 98 ALA A C 1
ATOM 706 O O . ALA A 1 98 ? 3.126 -10.463 -2.778 1.00 93.88 98 ALA A O 1
ATOM 707 N N . PHE A 1 99 ? 4.288 -10.966 -4.622 1.00 94.69 99 PHE A N 1
ATOM 708 C CA . PHE A 1 99 ? 5.220 -11.852 -3.925 1.00 94.69 99 PHE A CA 1
ATOM 709 C C . PHE A 1 99 ? 6.192 -11.107 -3.002 1.00 94.69 99 PHE A C 1
ATOM 711 O O . PHE A 1 99 ? 6.737 -11.736 -2.097 1.00 94.69 99 PHE A O 1
ATOM 718 N N . PHE A 1 100 ? 6.366 -9.792 -3.152 1.00 96.25 100 PHE A N 1
ATOM 719 C CA . PHE A 1 100 ? 7.171 -8.961 -2.249 1.00 96.25 100 PHE A CA 1
ATOM 720 C C . PHE A 1 100 ? 6.440 -8.561 -0.963 1.00 96.25 100 PHE A C 1
ATOM 722 O O . PHE A 1 100 ? 7.077 -8.062 -0.037 1.00 96.25 100 PHE A O 1
ATOM 729 N N . LEU A 1 101 ? 5.127 -8.811 -0.861 1.00 97.12 101 LEU A N 1
ATOM 730 C CA . LEU A 1 101 ? 4.395 -8.610 0.390 1.00 97.12 101 LEU A CA 1
ATOM 731 C C . LEU A 1 101 ? 4.996 -9.486 1.488 1.00 97.12 101 LEU A C 1
ATOM 733 O O . LEU A 1 101 ? 5.063 -10.716 1.342 1.00 97.12 101 LEU A O 1
ATOM 737 N N . THR A 1 102 ? 5.384 -8.858 2.594 1.00 96.44 102 THR A N 1
ATOM 738 C CA . THR A 1 102 ? 5.952 -9.540 3.757 1.00 96.44 102 THR A CA 1
ATOM 739 C C . THR A 1 102 ? 4.890 -10.351 4.499 1.00 96.44 102 THR A C 1
ATOM 741 O O . THR A 1 102 ? 3.688 -10.251 4.244 1.00 96.44 102 THR A O 1
ATOM 744 N N . ARG A 1 103 ? 5.327 -11.167 5.463 1.00 95.69 103 ARG A N 1
ATOM 745 C CA . ARG A 1 103 ? 4.413 -11.904 6.342 1.00 95.69 103 ARG A CA 1
ATOM 746 C C . ARG A 1 103 ? 3.462 -10.967 7.092 1.00 95.69 103 ARG A C 1
ATOM 748 O O . ARG A 1 103 ? 2.278 -11.282 7.195 1.00 95.69 103 ARG A O 1
ATOM 755 N N . ASP A 1 104 ? 3.971 -9.842 7.583 1.00 96.75 104 ASP A N 1
ATOM 756 C CA . ASP A 1 104 ? 3.180 -8.880 8.351 1.00 96.75 104 ASP A CA 1
ATOM 757 C C . ASP A 1 104 ? 2.201 -8.128 7.446 1.00 96.75 104 ASP A C 1
ATOM 759 O O . ASP A 1 104 ? 1.029 -8.001 7.805 1.00 96.75 104 ASP A O 1
ATOM 763 N N . ASP A 1 105 ? 2.629 -7.760 6.231 1.00 98.12 105 ASP A N 1
ATOM 764 C CA . ASP A 1 105 ? 1.751 -7.154 5.222 1.00 98.12 105 ASP A CA 1
ATOM 765 C C . ASP A 1 105 ? 0.581 -8.095 4.887 1.00 98.12 105 ASP A C 1
ATOM 767 O O . ASP A 1 105 ? -0.577 -7.688 4.911 1.00 98.12 105 ASP A O 1
ATOM 771 N N . ARG A 1 106 ? 0.853 -9.383 4.632 1.00 97.31 106 ARG A N 1
ATOM 772 C CA . ARG A 1 106 ? -0.189 -10.385 4.326 1.00 97.31 106 ARG A CA 1
ATOM 773 C C . ARG A 1 106 ? -1.123 -10.635 5.506 1.00 97.31 106 ARG A C 1
ATOM 775 O O . ARG A 1 106 ? -2.324 -10.807 5.313 1.00 97.31 106 ARG A O 1
ATOM 782 N N . SER A 1 107 ? -0.580 -10.665 6.722 1.00 97.19 107 SER A N 1
ATOM 783 C CA . SER A 1 107 ? -1.372 -10.798 7.946 1.00 97.19 107 SER A CA 1
ATOM 784 C C . SER A 1 107 ? -2.357 -9.633 8.076 1.00 97.19 107 SER A C 1
ATOM 786 O O . SER A 1 107 ? -3.561 -9.857 8.179 1.00 97.19 107 SER A O 1
ATOM 788 N N . LEU A 1 108 ? -1.864 -8.394 7.965 1.00 98.25 108 LEU A N 1
ATOM 789 C CA . LEU A 1 108 ? -2.695 -7.191 7.990 1.00 98.25 108 LEU A CA 1
ATOM 790 C C . LEU A 1 108 ? -3.718 -7.171 6.852 1.00 98.25 108 LEU A C 1
ATOM 792 O O . LEU A 1 108 ? -4.894 -6.951 7.111 1.00 98.25 108 LEU A O 1
ATOM 796 N N . LEU A 1 109 ? -3.299 -7.409 5.608 1.00 98.44 109 LEU A N 1
ATOM 797 C CA . LEU A 1 109 ? -4.195 -7.360 4.452 1.00 98.44 109 LEU A CA 1
ATOM 798 C C . LEU A 1 109 ? -5.323 -8.387 4.564 1.00 98.44 109 LEU A C 1
ATOM 800 O O . LEU A 1 109 ? -6.453 -8.070 4.209 1.00 98.44 109 LEU A O 1
ATOM 804 N N . GLY A 1 110 ? -5.059 -9.581 5.100 1.00 97.69 110 GLY A N 1
ATOM 805 C CA . GLY A 1 110 ? -6.113 -10.557 5.373 1.00 97.69 110 GLY A CA 1
ATOM 806 C C . GLY A 1 110 ? -7.151 -10.040 6.373 1.00 97.69 110 GLY A C 1
ATOM 807 O O . GLY A 1 110 ? -8.347 -10.215 6.145 1.00 97.69 110 GLY A O 1
ATOM 808 N N . ASP A 1 111 ? -6.722 -9.347 7.429 1.00 98.31 111 ASP A N 1
ATOM 809 C CA . ASP A 1 111 ? -7.642 -8.717 8.384 1.00 98.31 111 ASP A CA 1
ATOM 810 C C . ASP A 1 111 ? -8.404 -7.540 7.747 1.00 98.31 111 ASP A C 1
ATOM 812 O O . ASP A 1 111 ? -9.604 -7.382 7.977 1.00 98.31 111 ASP A O 1
ATOM 816 N N . VAL A 1 112 ? -7.738 -6.741 6.903 1.00 98.50 112 VAL A N 1
ATOM 817 C CA . VAL A 1 112 ? -8.351 -5.626 6.161 1.00 98.50 112 VAL A CA 1
ATOM 818 C C . VAL A 1 112 ? -9.402 -6.134 5.175 1.00 98.50 112 VAL A C 1
ATOM 820 O O . VAL A 1 112 ? -10.478 -5.549 5.116 1.00 98.50 112 VAL A O 1
ATOM 823 N N . TYR A 1 113 ? -9.147 -7.226 4.447 1.00 98.31 113 TYR A N 1
ATOM 824 C CA . TYR A 1 113 ? -10.145 -7.855 3.576 1.00 98.31 113 TYR A CA 1
ATOM 825 C C . TYR A 1 113 ? -11.364 -8.333 4.360 1.00 98.31 113 TYR A C 1
ATOM 827 O O . TYR A 1 113 ? -12.488 -8.101 3.920 1.00 98.31 113 TYR A O 1
ATOM 835 N N . GLY A 1 114 ? -11.150 -8.984 5.509 1.00 97.19 114 GLY A N 1
ATOM 836 C CA . GLY A 1 114 ? -12.245 -9.428 6.373 1.00 97.19 114 GLY A CA 1
ATOM 837 C C . GLY A 1 114 ? -13.094 -8.246 6.831 1.00 97.19 114 GLY A C 1
ATOM 838 O O . GLY A 1 114 ? -14.293 -8.203 6.575 1.00 97.19 114 GLY A O 1
ATOM 839 N N . TRP A 1 115 ? -12.448 -7.226 7.396 1.00 97.62 115 TRP A N 1
ATOM 840 C CA . TRP A 1 115 ? -13.124 -6.012 7.845 1.00 97.62 115 TRP A CA 1
ATOM 841 C C . TRP A 1 115 ? -13.844 -5.268 6.709 1.00 97.62 115 TRP A C 1
ATOM 843 O O . TRP A 1 115 ? -15.000 -4.891 6.870 1.00 97.62 115 TRP A O 1
ATOM 853 N N . ALA A 1 116 ? -13.203 -5.069 5.556 1.00 97.50 116 ALA A N 1
ATOM 854 C CA . ALA A 1 116 ? -13.805 -4.378 4.416 1.00 97.50 116 ALA A CA 1
ATOM 855 C C . ALA A 1 116 ? -15.022 -5.140 3.868 1.00 97.50 116 ALA A C 1
ATOM 857 O O . ALA A 1 116 ? -16.049 -4.522 3.586 1.00 97.50 116 ALA A O 1
ATOM 858 N N . SER A 1 117 ? -14.928 -6.472 3.785 1.00 96.75 117 SER A N 1
ATOM 859 C CA . SER A 1 117 ? -16.040 -7.342 3.395 1.00 96.75 117 SER A CA 1
ATOM 860 C C . SER A 1 117 ? -17.209 -7.224 4.374 1.00 96.75 117 SER A C 1
ATOM 862 O O . SER A 1 117 ? -18.342 -7.023 3.944 1.00 96.75 117 SER A O 1
ATOM 864 N N . ASP A 1 118 ? -16.941 -7.276 5.682 1.00 95.44 118 ASP A N 1
ATOM 865 C CA . ASP A 1 118 ? -17.970 -7.160 6.725 1.00 95.44 118 ASP A CA 1
ATOM 866 C C . ASP A 1 118 ? -18.675 -5.795 6.710 1.00 95.44 118 ASP A C 1
ATOM 868 O O . ASP A 1 118 ? -19.850 -5.690 7.055 1.00 95.44 118 ASP A O 1
ATOM 872 N N . GLN A 1 119 ? -17.968 -4.733 6.312 1.00 94.62 119 GLN A N 1
ATOM 873 C CA . GLN A 1 119 ? -18.527 -3.385 6.172 1.00 94.62 119 GLN A CA 1
ATOM 874 C C . GLN A 1 119 ? -19.219 -3.141 4.819 1.00 94.62 119 GLN A C 1
ATOM 876 O O . GLN A 1 119 ? -19.761 -2.056 4.610 1.00 94.62 119 GLN A O 1
ATOM 881 N N . GLY A 1 120 ? -19.182 -4.101 3.889 1.00 94.94 120 GLY A N 1
ATOM 882 C CA . GLY A 1 120 ? -19.691 -3.918 2.527 1.00 94.94 120 GLY A CA 1
ATOM 883 C C . GLY A 1 120 ? -18.919 -2.867 1.720 1.00 94.94 120 GLY A C 1
ATOM 884 O O . GLY A 1 120 ? -19.488 -2.236 0.830 1.00 94.94 120 GLY A O 1
ATOM 885 N N . ALA A 1 121 ? -17.646 -2.637 2.048 1.00 95.31 121 ALA A N 1
ATOM 886 C CA . ALA A 1 121 ? -16.783 -1.739 1.291 1.00 95.31 121 ALA A CA 1
ATOM 887 C C . ALA A 1 121 ? -16.383 -2.369 -0.051 1.00 95.31 121 ALA A C 1
ATOM 889 O O . ALA A 1 121 ? -16.306 -3.591 -0.184 1.00 95.31 121 ALA A O 1
ATOM 890 N N . ASP A 1 122 ? -16.076 -1.528 -1.041 1.00 97.12 122 ASP A N 1
ATOM 891 C CA . ASP A 1 122 ? -15.488 -2.013 -2.286 1.00 97.12 122 ASP A CA 1
ATOM 892 C C . ASP A 1 122 ? -14.100 -2.610 -2.008 1.00 97.12 122 ASP A C 1
ATOM 894 O O . ASP A 1 122 ? -13.179 -1.925 -1.553 1.00 97.12 122 ASP A O 1
ATOM 898 N N . LEU A 1 123 ? -13.959 -3.909 -2.278 1.00 97.69 123 LEU A N 1
ATOM 899 C CA . LEU A 1 123 ? -12.716 -4.642 -2.064 1.00 97.69 123 LEU A CA 1
ATOM 900 C C . LEU A 1 123 ? -11.606 -4.211 -3.031 1.00 97.69 123 LEU A C 1
ATOM 902 O O . LEU A 1 123 ? -10.443 -4.493 -2.746 1.00 97.69 123 LEU A O 1
ATOM 906 N N . SER A 1 124 ? -11.925 -3.490 -4.114 1.00 97.44 124 SER A N 1
ATOM 907 C CA . SER A 1 124 ? -10.918 -2.875 -4.990 1.00 97.44 124 SER A CA 1
ATOM 908 C C . SER A 1 124 ? -9.995 -1.919 -4.225 1.00 97.44 124 SER A C 1
ATOM 910 O O . SER A 1 124 ? -8.803 -1.860 -4.506 1.00 97.44 124 SER A O 1
ATOM 912 N N . TYR A 1 125 ? -10.485 -1.265 -3.166 1.00 98.06 125 TYR A N 1
ATOM 913 C CA . TYR A 1 125 ? -9.641 -0.422 -2.316 1.00 98.06 125 TYR A CA 1
ATOM 914 C C . TYR A 1 125 ? -8.603 -1.221 -1.521 1.00 98.06 125 TYR A C 1
ATOM 916 O O . TYR A 1 125 ? -7.530 -0.699 -1.206 1.00 98.06 125 TYR A O 1
ATOM 924 N N . VAL A 1 126 ? -8.904 -2.481 -1.194 1.00 98.44 126 VAL A N 1
ATOM 925 C CA . VAL A 1 126 ? -7.946 -3.387 -0.548 1.00 98.44 126 VAL A CA 1
ATOM 926 C C . VAL A 1 126 ? -6.954 -3.930 -1.572 1.00 98.44 126 VAL A C 1
ATOM 928 O O . VAL A 1 126 ? -5.770 -4.035 -1.253 1.00 98.44 126 VAL A O 1
ATOM 931 N N . ASP A 1 127 ? -7.405 -4.222 -2.797 1.00 97.94 127 ASP A N 1
ATOM 932 C CA . ASP A 1 127 ? -6.522 -4.596 -3.907 1.00 97.94 127 ASP A CA 1
ATOM 933 C C . ASP A 1 127 ? -5.494 -3.485 -4.165 1.00 97.94 127 ASP A C 1
ATOM 935 O O . ASP A 1 127 ? -4.291 -3.747 -4.155 1.00 97.94 127 ASP A O 1
ATOM 939 N N . ASP A 1 128 ? -5.954 -2.239 -4.317 1.00 96.62 128 ASP A N 1
ATOM 940 C CA . ASP A 1 128 ? -5.103 -1.069 -4.551 1.00 96.62 128 ASP A CA 1
ATOM 941 C C . ASP A 1 128 ? -4.080 -0.892 -3.427 1.00 96.62 128 ASP A C 1
ATOM 943 O O . ASP A 1 128 ? -2.890 -0.702 -3.687 1.00 96.62 128 ASP A O 1
ATOM 947 N N . LEU A 1 129 ? -4.514 -0.998 -2.165 1.00 98.06 129 LEU A N 1
ATOM 948 C CA . LEU A 1 129 ? -3.613 -0.935 -1.015 1.00 98.06 129 LEU A CA 1
ATOM 949 C C . LEU A 1 129 ? -2.565 -2.057 -1.060 1.00 98.06 129 LEU A C 1
ATOM 951 O O . LEU A 1 129 ? -1.385 -1.802 -0.815 1.00 98.06 129 LEU A O 1
ATOM 955 N N . ALA A 1 130 ? -2.973 -3.284 -1.392 1.00 98.00 130 ALA A N 1
ATOM 956 C CA . ALA A 1 130 ? -2.076 -4.429 -1.480 1.00 98.00 130 ALA A CA 1
ATOM 957 C C . ALA A 1 130 ? -1.035 -4.257 -2.594 1.00 98.00 130 ALA A C 1
ATOM 959 O O . ALA A 1 130 ? 0.148 -4.503 -2.356 1.00 98.00 130 ALA A O 1
ATOM 960 N N . PHE A 1 131 ? -1.438 -3.813 -3.786 1.00 96.19 131 PHE A N 1
ATOM 961 C CA . PHE A 1 131 ? -0.516 -3.625 -4.907 1.00 96.19 131 PHE A CA 1
ATOM 962 C C . PHE A 1 131 ? 0.417 -2.426 -4.706 1.00 96.19 131 PHE A C 1
ATOM 964 O O . PHE A 1 131 ? 1.602 -2.533 -5.019 1.00 96.19 131 PHE A O 1
ATOM 971 N N . GLN A 1 132 ? -0.049 -1.326 -4.108 1.00 96.12 132 GLN A N 1
ATOM 972 C CA . GLN A 1 132 ? 0.826 -0.197 -3.766 1.00 96.12 132 GLN A CA 1
ATOM 973 C C . GLN A 1 132 ? 1.853 -0.578 -2.694 1.00 96.12 132 GLN A C 1
ATOM 975 O O . GLN A 1 132 ? 3.038 -0.262 -2.826 1.00 96.12 132 GLN A O 1
ATOM 980 N N . LEU A 1 133 ? 1.435 -1.323 -1.667 1.00 97.56 133 LEU A N 1
ATOM 981 C CA . LEU A 1 133 ? 2.347 -1.836 -0.646 1.00 97.56 133 LEU A CA 1
ATOM 982 C C . LEU A 1 133 ? 3.351 -2.833 -1.246 1.00 97.56 133 LEU A C 1
ATOM 984 O O . LEU A 1 133 ? 4.540 -2.769 -0.951 1.00 97.56 133 LEU A O 1
ATOM 988 N N . ALA A 1 134 ? 2.903 -3.710 -2.142 1.00 96.38 134 ALA A N 1
ATOM 989 C CA . ALA A 1 134 ? 3.765 -4.638 -2.864 1.00 96.38 134 ALA A CA 1
ATOM 990 C C . ALA A 1 134 ? 4.811 -3.915 -3.732 1.00 96.38 134 ALA A C 1
ATOM 992 O O . ALA A 1 134 ? 5.991 -4.258 -3.673 1.00 96.38 134 ALA A O 1
ATOM 993 N N . SER A 1 135 ? 4.401 -2.885 -4.479 1.00 93.81 135 SER A N 1
ATOM 994 C CA . SER A 1 135 ? 5.297 -2.045 -5.286 1.00 93.81 135 SER A CA 1
ATOM 995 C C . SER A 1 135 ? 6.319 -1.306 -4.419 1.00 93.81 135 SER A C 1
ATOM 997 O O . SER A 1 135 ? 7.489 -1.190 -4.792 1.00 93.81 135 SER A O 1
ATOM 999 N N . TYR A 1 136 ? 5.903 -0.829 -3.243 1.00 95.75 136 TYR A N 1
ATOM 1000 C CA . TYR A 1 136 ? 6.797 -0.227 -2.256 1.00 95.75 136 TYR A CA 1
ATOM 1001 C C . TYR A 1 136 ? 7.869 -1.218 -1.782 1.00 95.75 136 TYR A C 1
ATOM 1003 O O . TYR A 1 136 ? 9.057 -0.890 -1.821 1.00 95.75 136 TYR A O 1
ATOM 1011 N N . ARG A 1 137 ? 7.474 -2.447 -1.416 1.00 96.81 137 ARG A N 1
ATOM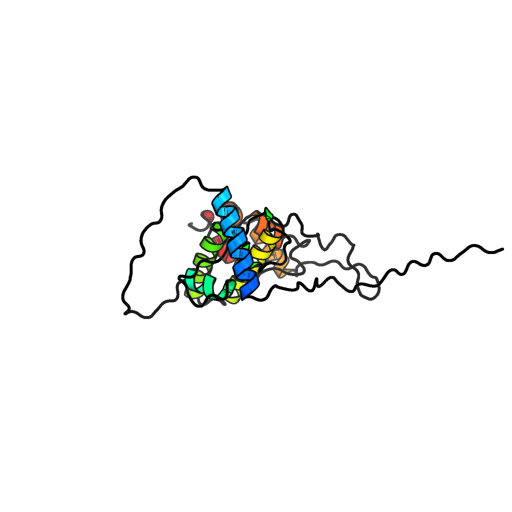 1012 C CA . ARG A 1 137 ? 8.403 -3.513 -0.997 1.00 96.81 137 ARG A CA 1
ATOM 1013 C C . ARG A 1 137 ? 9.352 -3.929 -2.114 1.00 96.81 137 ARG A C 1
ATOM 1015 O O . ARG A 1 137 ? 10.551 -4.028 -1.880 1.00 96.81 137 ARG A O 1
ATOM 1022 N N . GLU A 1 138 ? 8.827 -4.143 -3.319 1.00 94.88 138 GLU A N 1
ATOM 1023 C CA . GLU A 1 138 ? 9.610 -4.490 -4.512 1.00 94.88 138 GLU A CA 1
ATOM 1024 C C . GLU A 1 138 ? 10.688 -3.443 -4.819 1.00 94.88 138 GLU A C 1
ATOM 1026 O O . GLU A 1 138 ? 11.751 -3.764 -5.358 1.00 94.88 138 GLU A O 1
ATOM 1031 N N . SER A 1 139 ? 10.415 -2.193 -4.457 1.00 93.06 139 SER A N 1
ATOM 1032 C CA . SER A 1 139 ? 11.301 -1.059 -4.669 1.00 93.06 139 SER A CA 1
ATOM 1033 C C . SER A 1 139 ? 12.262 -0.812 -3.503 1.00 93.06 139 SER A C 1
ATOM 1035 O O . SER A 1 139 ? 12.627 0.337 -3.252 1.00 93.06 139 SER A O 1
ATOM 1037 N N . ASP A 1 140 ? 12.658 -1.865 -2.784 1.00 94.94 140 ASP A N 1
ATOM 1038 C CA . ASP A 1 140 ? 13.476 -1.786 -1.567 1.00 94.94 140 ASP A CA 1
ATOM 1039 C C . ASP A 1 140 ? 12.929 -0.754 -0.570 1.00 94.94 140 ASP A C 1
ATOM 1041 O O . ASP A 1 140 ? 13.597 0.213 -0.203 1.00 94.94 140 ASP A O 1
ATOM 1045 N N . ASP A 1 141 ? 11.663 -0.931 -0.183 1.00 95.88 141 ASP A N 1
ATOM 1046 C CA . ASP A 1 141 ? 10.941 -0.012 0.706 1.00 95.88 141 ASP A CA 1
ATOM 1047 C C . ASP A 1 141 ? 10.963 1.444 0.182 1.00 95.88 141 ASP A C 1
ATOM 1049 O O . ASP A 1 141 ? 11.168 2.413 0.921 1.00 95.88 141 ASP A O 1
ATOM 1053 N N . GLY A 1 142 ? 10.775 1.590 -1.135 1.00 92.56 142 GLY A N 1
ATOM 1054 C CA . GLY A 1 142 ? 10.825 2.856 -1.872 1.00 92.56 142 GLY A CA 1
ATOM 1055 C C . GLY A 1 142 ? 12.237 3.393 -2.154 1.00 92.56 142 GLY A C 1
ATOM 1056 O O . GLY A 1 142 ? 12.365 4.408 -2.840 1.00 92.56 142 GLY A O 1
ATOM 1057 N N . GLY A 1 143 ? 13.294 2.731 -1.675 1.00 91.94 143 GLY A N 1
ATOM 1058 C CA . GLY A 1 143 ? 14.685 3.177 -1.785 1.00 91.94 143 GLY A CA 1
ATOM 1059 C C . GLY A 1 143 ? 15.216 3.304 -3.215 1.00 91.94 143 GLY A C 1
ATOM 1060 O O . GLY A 1 143 ? 16.102 4.126 -3.458 1.00 91.94 143 GLY A O 1
ATOM 1061 N N . ILE A 1 144 ? 14.664 2.548 -4.169 1.00 89.56 144 ILE A N 1
ATOM 1062 C CA . ILE A 1 144 ? 15.078 2.610 -5.585 1.00 89.56 144 ILE A CA 1
ATOM 1063 C C . ILE A 1 144 ? 14.108 3.397 -6.479 1.00 89.56 144 ILE A C 1
ATOM 1065 O O . ILE A 1 144 ? 14.363 3.535 -7.677 1.00 89.56 144 ILE A O 1
ATOM 1069 N N . MET A 1 145 ? 13.014 3.934 -5.928 1.00 86.06 145 MET A N 1
ATOM 1070 C CA . MET A 1 145 ? 12.060 4.743 -6.692 1.00 86.06 145 MET A CA 1
ATOM 1071 C C . MET A 1 145 ? 12.574 6.166 -6.905 1.00 86.06 145 MET A C 1
ATOM 1073 O O . MET A 1 145 ? 13.101 6.820 -6.004 1.00 86.06 145 MET A O 1
ATOM 1077 N N . LEU A 1 146 ? 12.382 6.678 -8.121 1.00 85.38 146 LEU A N 1
ATOM 1078 C CA . LEU A 1 146 ? 12.707 8.061 -8.445 1.00 85.38 146 LEU A CA 1
ATOM 1079 C C . LEU A 1 146 ? 11.596 8.996 -7.968 1.00 85.38 146 LEU A C 1
ATOM 1081 O O . LEU A 1 146 ? 10.417 8.754 -8.200 1.00 85.38 146 LEU A O 1
ATOM 1085 N N . ARG A 1 147 ? 11.995 10.124 -7.379 1.00 88.38 147 ARG A N 1
ATOM 1086 C CA . ARG A 1 147 ? 11.084 11.233 -7.081 1.00 88.38 147 ARG A CA 1
ATOM 1087 C C . ARG A 1 147 ? 10.637 11.905 -8.379 1.00 88.38 147 ARG A C 1
ATOM 1089 O O . ARG A 1 147 ? 11.474 12.423 -9.123 1.00 88.38 147 ARG A O 1
ATOM 1096 N N . HIS A 1 148 ? 9.334 11.968 -8.617 1.00 83.44 148 HIS A N 1
ATOM 1097 C CA . HIS A 1 148 ? 8.751 12.488 -9.856 1.00 83.44 148 HIS A CA 1
ATOM 1098 C C . HIS A 1 148 ? 8.922 14.005 -10.027 1.00 83.44 148 HIS A C 1
ATOM 1100 O O . HIS A 1 148 ? 9.134 14.491 -11.138 1.00 83.44 148 HIS A O 1
ATOM 1106 N N . ASN A 1 149 ? 8.909 14.764 -8.931 1.00 86.81 149 ASN A N 1
ATOM 1107 C CA . ASN A 1 149 ? 8.921 16.232 -8.946 1.00 86.81 149 ASN A CA 1
ATOM 1108 C C . ASN A 1 149 ? 10.323 16.860 -8.878 1.00 86.81 149 ASN A C 1
ATOM 1110 O O . ASN A 1 149 ? 10.495 17.963 -8.365 1.00 86.81 149 ASN A O 1
ATOM 1114 N N . GLN A 1 150 ? 11.347 16.193 -9.415 1.00 85.94 150 GLN A N 1
ATOM 1115 C CA . GLN A 1 150 ? 12.710 16.748 -9.484 1.00 85.94 150 GLN A CA 1
ATOM 1116 C C . GLN A 1 150 ? 12.939 17.689 -10.683 1.00 85.94 150 GLN A C 1
ATOM 1118 O O . GLN A 1 150 ? 14.077 18.058 -10.967 1.00 85.94 150 GLN A O 1
ATOM 1123 N N . GLY A 1 151 ? 11.884 18.054 -11.423 1.00 83.50 151 GLY A N 1
ATOM 1124 C CA . GLY A 1 151 ? 11.987 18.909 -12.612 1.00 83.50 151 GLY A CA 1
ATOM 1125 C C . GLY A 1 151 ? 12.696 18.245 -13.798 1.00 83.50 151 GLY A C 1
ATOM 1126 O O . GLY A 1 151 ? 13.269 18.947 -14.630 1.00 83.50 151 GLY A O 1
ATOM 1127 N N . LYS A 1 152 ? 12.686 16.904 -13.837 1.00 85.75 152 LYS A N 1
ATOM 1128 C CA . LYS A 1 152 ? 13.272 16.057 -14.893 1.00 85.75 152 LYS A CA 1
ATOM 1129 C C . LYS A 1 152 ? 12.227 15.488 -15.861 1.00 85.75 152 LYS A C 1
ATOM 1131 O O . LYS A 1 152 ? 12.596 14.811 -16.814 1.00 85.75 152 LYS A O 1
ATOM 1136 N N . THR A 1 153 ? 10.947 15.738 -15.598 1.00 85.81 153 THR A N 1
ATOM 1137 C CA . THR A 1 153 ? 9.824 15.259 -16.408 1.00 85.81 153 THR A CA 1
ATOM 1138 C C . THR A 1 153 ? 9.346 16.386 -17.307 1.00 85.81 153 THR A C 1
ATOM 1140 O O . THR A 1 153 ? 9.219 17.521 -16.841 1.00 85.81 153 THR A O 1
ATOM 1143 N N . TYR A 1 154 ? 9.091 16.072 -18.575 1.00 91.56 154 TYR A N 1
ATOM 1144 C CA . TYR A 1 154 ? 8.697 17.037 -19.593 1.00 91.56 154 TYR A CA 1
ATOM 1145 C C . TYR A 1 154 ? 7.463 16.545 -20.354 1.00 91.56 154 TYR A C 1
ATOM 1147 O O . TYR A 1 154 ? 7.288 15.334 -20.504 1.00 91.56 154 TYR A O 1
ATOM 1155 N N . ASP A 1 155 ? 6.615 17.471 -20.801 1.00 91.12 155 ASP A N 1
ATOM 1156 C CA . ASP A 1 155 ? 5.529 17.182 -21.741 1.00 91.12 155 ASP A CA 1
ATOM 1157 C C . ASP A 1 155 ? 6.067 17.000 -23.175 1.00 91.12 155 ASP A C 1
ATOM 1159 O O . ASP A 1 155 ? 7.278 17.054 -23.422 1.00 91.12 155 ASP A O 1
ATOM 1163 N N . MET A 1 156 ? 5.168 16.737 -24.126 1.00 93.94 156 MET A N 1
ATOM 1164 C CA . MET A 1 156 ? 5.540 16.480 -25.523 1.00 93.94 156 MET A CA 1
ATOM 1165 C C . MET A 1 156 ? 6.075 17.736 -26.225 1.00 93.94 156 MET A C 1
ATOM 1167 O O . MET A 1 156 ? 6.776 17.637 -27.233 1.00 93.94 156 MET A O 1
ATOM 1171 N N . GLU A 1 157 ? 5.775 18.908 -25.676 1.00 95.62 157 GLU A N 1
ATOM 1172 C CA . GLU A 1 157 ? 6.182 20.229 -26.136 1.00 95.62 157 GLU A CA 1
ATOM 1173 C C . GLU A 1 157 ? 7.504 20.696 -25.493 1.00 95.62 157 GLU A C 1
ATOM 1175 O O . GLU A 1 157 ? 8.082 21.698 -25.921 1.00 95.62 157 GLU A O 1
ATOM 1180 N N . GLY A 1 158 ? 8.025 19.960 -24.506 1.00 93.81 158 GLY A N 1
ATOM 1181 C CA . GLY A 1 158 ? 9.290 20.239 -23.827 1.00 93.81 158 GLY A CA 1
ATOM 1182 C C . GLY A 1 158 ? 9.179 21.143 -22.593 1.00 93.81 158 GLY A C 1
ATOM 1183 O O . GLY A 1 158 ? 10.206 21.629 -22.104 1.00 93.81 158 GLY A O 1
ATOM 1184 N N . HIS A 1 159 ? 7.985 21.371 -22.046 1.00 93.88 159 HIS A N 1
ATOM 1185 C CA . HIS A 1 159 ? 7.798 22.071 -20.775 1.00 93.88 159 HIS A CA 1
ATOM 1186 C C . HIS A 1 159 ? 7.958 21.125 -19.588 1.00 93.88 159 HIS A C 1
ATOM 1188 O O . HIS A 1 159 ? 7.562 19.966 -19.634 1.00 93.88 159 HIS A O 1
ATOM 1194 N N . LYS A 1 160 ? 8.517 21.631 -18.482 1.00 93.06 160 LYS A N 1
ATOM 1195 C CA . LYS A 1 160 ? 8.649 20.856 -17.241 1.00 93.06 160 LYS A CA 1
ATOM 1196 C C . LYS A 1 160 ? 7.283 20.586 -16.618 1.00 93.06 160 LYS A C 1
ATOM 1198 O O . LYS A 1 160 ? 6.514 21.519 -16.398 1.00 93.06 160 LYS A O 1
ATOM 1203 N N . VAL A 1 161 ? 7.054 19.336 -16.231 1.00 90.31 161 VAL A N 1
ATOM 1204 C CA . VAL A 1 161 ? 5.827 18.888 -15.566 1.00 90.31 161 VAL A CA 1
ATOM 1205 C C . VAL A 1 161 ? 6.097 18.611 -14.091 1.00 90.31 161 VAL A C 1
ATOM 1207 O O . VAL A 1 161 ? 7.097 17.984 -13.730 1.00 90.31 161 VAL A O 1
ATOM 1210 N N . PHE A 1 162 ? 5.175 19.066 -13.246 1.00 90.62 162 PHE A N 1
ATOM 1211 C CA . PHE A 1 162 ? 5.121 18.764 -11.820 1.00 90.62 162 PHE A CA 1
ATOM 1212 C C . PHE A 1 162 ? 3.745 18.205 -11.479 1.00 90.62 162 PHE A C 1
ATOM 1214 O O . PHE A 1 162 ? 2.733 18.650 -12.016 1.00 90.62 162 PHE A O 1
ATOM 1221 N N . TYR A 1 163 ? 3.725 17.258 -10.555 1.00 90.31 163 TYR A N 1
ATOM 1222 C CA . TYR A 1 163 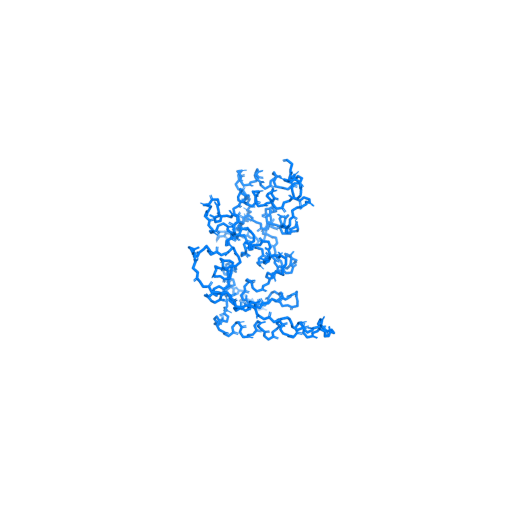? 2.534 16.565 -10.105 1.00 90.31 163 TYR A CA 1
ATOM 1223 C C . TYR A 1 163 ? 2.250 16.917 -8.647 1.00 90.31 163 TYR A C 1
ATOM 1225 O O . TYR A 1 163 ? 3.146 16.978 -7.797 1.00 90.31 163 TYR A O 1
ATOM 1233 N N . SER A 1 164 ? 0.980 17.146 -8.349 1.00 93.00 164 SER A N 1
ATOM 1234 C CA . SER A 1 164 ? 0.486 17.410 -7.005 1.00 93.00 164 SER A CA 1
ATOM 1235 C C . SER A 1 164 ? -0.765 16.590 -6.760 1.00 93.00 164 SER A C 1
ATOM 1237 O O . SER A 1 164 ? -1.516 16.298 -7.688 1.00 93.00 164 SER A O 1
ATOM 1239 N N . PHE A 1 165 ? -1.022 16.278 -5.496 1.00 94.88 165 PHE A N 1
ATOM 1240 C CA . PHE A 1 165 ? -2.349 15.836 -5.097 1.00 94.88 165 PHE A CA 1
ATOM 1241 C C . PHE A 1 165 ? -3.380 16.926 -5.396 1.00 94.88 165 PHE A C 1
ATOM 1243 O O . PHE A 1 165 ? -3.075 18.122 -5.336 1.00 94.88 165 PHE A O 1
ATOM 1250 N N . THR A 1 166 ? -4.610 16.512 -5.677 1.00 95.44 166 THR A N 1
ATOM 1251 C CA . THR A 1 166 ? -5.761 17.421 -5.617 1.00 95.44 166 THR A CA 1
ATOM 1252 C C . THR A 1 166 ? -5.930 17.954 -4.190 1.00 95.44 166 THR A C 1
ATOM 1254 O O . THR A 1 166 ? -5.459 17.334 -3.234 1.00 95.44 166 THR A O 1
ATOM 1257 N N . GLU A 1 167 ? -6.618 19.085 -4.009 1.00 96.44 167 GLU A N 1
ATOM 1258 C CA . GLU A 1 167 ? -6.825 19.659 -2.669 1.00 96.44 167 GLU A CA 1
ATOM 1259 C C . GLU A 1 167 ? -7.451 18.668 -1.667 1.00 96.44 167 GLU A C 1
ATOM 1261 O O . GLU A 1 167 ? -6.920 18.557 -0.557 1.00 96.44 167 GLU A O 1
ATOM 1266 N N . PRO A 1 168 ? -8.492 17.879 -2.023 1.00 95.75 168 PRO A N 1
ATOM 1267 C CA . PRO A 1 168 ? -9.046 16.884 -1.106 1.00 95.75 168 PRO A CA 1
ATOM 1268 C C . PRO A 1 168 ? -8.033 15.797 -0.730 1.00 95.75 168 PRO A C 1
ATOM 1270 O O . PRO A 1 168 ? -7.897 15.452 0.442 1.00 95.75 168 PRO A O 1
ATOM 1273 N N . GLN A 1 169 ? -7.268 15.297 -1.705 1.00 95.81 169 GLN A N 1
ATOM 1274 C CA . GLN A 1 169 ? -6.234 14.288 -1.466 1.00 95.81 169 GLN A CA 1
ATOM 1275 C C . GLN A 1 169 ? -5.111 14.833 -0.579 1.00 95.81 169 GLN A C 1
ATOM 1277 O O . GLN A 1 169 ? -4.685 14.148 0.345 1.00 95.81 169 GLN A O 1
ATOM 1282 N N . ALA A 1 170 ? -4.663 16.070 -0.811 1.00 96.69 170 ALA A N 1
ATOM 1283 C CA . ALA A 1 170 ? -3.655 16.725 0.017 1.00 96.69 170 ALA A CA 1
ATOM 1284 C C . ALA A 1 170 ? -4.150 16.916 1.459 1.00 96.69 170 ALA A C 1
ATOM 1286 O O . ALA A 1 170 ? -3.400 16.683 2.407 1.00 96.69 170 ALA A O 1
ATOM 1287 N N . ALA A 1 171 ? -5.422 17.291 1.635 1.00 97.69 171 ALA A N 1
ATOM 1288 C CA . ALA A 1 171 ? -6.039 17.417 2.950 1.00 97.69 171 ALA A CA 1
ATOM 1289 C C . ALA A 1 171 ? -6.099 16.068 3.685 1.00 97.69 171 ALA A C 1
ATOM 1291 O O . ALA A 1 171 ? -5.727 16.006 4.857 1.00 97.69 171 ALA A O 1
ATOM 1292 N N . THR A 1 172 ? -6.518 14.988 3.015 1.00 97.69 172 THR A N 1
ATOM 1293 C CA . THR A 1 172 ? -6.533 13.644 3.618 1.00 97.69 172 THR A CA 1
ATOM 1294 C C . THR A 1 172 ? -5.117 13.141 3.912 1.00 97.69 172 THR A C 1
ATOM 1296 O O . THR A 1 172 ? -4.864 12.678 5.022 1.00 97.69 172 THR A O 1
ATOM 1299 N N . ALA A 1 173 ? -4.166 13.292 2.986 1.00 97.12 173 ALA A N 1
ATOM 1300 C CA . ALA A 1 173 ? -2.764 12.926 3.202 1.00 97.12 173 ALA A CA 1
ATOM 1301 C C . ALA A 1 173 ? -2.188 13.627 4.440 1.00 97.12 173 ALA A C 1
ATOM 1303 O O . ALA A 1 173 ? -1.597 12.977 5.302 1.00 97.12 173 ALA A O 1
ATOM 1304 N N . LYS A 1 174 ? -2.449 14.933 4.581 1.00 97.44 174 LYS A N 1
ATOM 1305 C CA . LYS A 1 174 ? -2.056 15.704 5.761 1.00 97.44 174 LYS A CA 1
ATOM 1306 C C . LYS A 1 174 ? -2.649 15.115 7.044 1.00 97.44 174 LYS A C 1
ATOM 1308 O O . LYS A 1 174 ? -1.884 14.807 7.957 1.00 97.44 174 LYS A O 1
ATOM 1313 N N . ARG A 1 175 ? -3.969 14.882 7.100 1.00 97.38 175 ARG A N 1
ATOM 1314 C CA . ARG A 1 175 ? -4.621 14.271 8.278 1.00 97.38 175 ARG A CA 1
ATOM 1315 C C . ARG A 1 175 ? -3.997 12.930 8.652 1.00 97.38 175 ARG A C 1
ATOM 1317 O O . ARG A 1 175 ? -3.694 12.716 9.820 1.00 97.38 175 ARG A O 1
ATOM 1324 N N . ILE A 1 176 ? -3.742 12.065 7.669 1.00 97.12 176 ILE A N 1
ATOM 1325 C CA . ILE A 1 176 ? -3.081 10.773 7.884 1.00 97.12 176 ILE A CA 1
ATOM 1326 C C . ILE A 1 176 ? -1.701 10.974 8.516 1.00 97.12 176 ILE A C 1
ATOM 1328 O O . ILE A 1 176 ? -1.409 10.367 9.549 1.00 97.12 176 ILE A O 1
ATOM 1332 N N . THR A 1 177 ? -0.865 11.835 7.928 1.00 96.62 177 THR A N 1
ATOM 1333 C CA . THR A 1 177 ? 0.514 12.061 8.397 1.00 96.62 177 THR A CA 1
ATOM 1334 C C . THR A 1 177 ? 0.601 12.709 9.776 1.00 96.62 177 THR A C 1
ATOM 1336 O O . THR A 1 177 ? 1.583 12.495 10.487 1.00 96.62 177 THR A O 1
ATOM 1339 N N . GLU A 1 178 ? -0.419 13.472 10.166 1.00 95.62 178 GLU A N 1
ATOM 1340 C CA . GLU A 1 178 ? -0.504 14.153 11.462 1.00 95.62 178 GLU A CA 1
ATOM 1341 C C . GLU A 1 178 ? -1.266 13.331 12.519 1.00 95.62 178 GLU A C 1
ATOM 1343 O O . GLU A 1 178 ? -1.260 13.692 13.696 1.00 95.62 178 GLU A O 1
ATOM 1348 N N . SER A 1 179 ? -1.899 12.218 12.131 1.00 94.31 179 SER A N 1
ATOM 1349 C CA . SER A 1 179 ? -2.709 11.391 13.030 1.00 94.31 179 SER A CA 1
ATOM 1350 C C . SER A 1 179 ? -1.877 10.628 14.067 1.00 94.31 179 SER A C 1
ATOM 1352 O O . SER A 1 179 ? -0.785 10.123 13.794 1.00 94.31 179 SER A O 1
ATOM 1354 N N . ASP A 1 180 ? -2.440 10.448 15.264 1.00 93.19 180 ASP A N 1
ATOM 1355 C CA . ASP A 1 180 ? -1.868 9.545 16.271 1.00 93.19 180 ASP A CA 1
ATOM 1356 C C . ASP A 1 180 ? -1.989 8.067 15.868 1.00 93.19 180 ASP A C 1
ATOM 1358 O O . ASP A 1 180 ? -1.142 7.251 16.246 1.00 93.19 180 ASP A O 1
ATOM 1362 N N . GLY A 1 181 ? -2.989 7.730 15.044 1.00 93.31 181 GLY A N 1
ATOM 1363 C CA . GLY A 1 181 ? -3.173 6.391 14.482 1.00 93.31 181 GLY A CA 1
ATOM 1364 C C . GLY A 1 181 ? -1.946 5.915 13.704 1.00 93.31 181 GLY A C 1
ATOM 1365 O O . GLY A 1 181 ? -1.509 4.779 13.883 1.00 93.31 181 GLY A O 1
ATOM 1366 N N . LEU A 1 182 ? -1.300 6.800 12.934 1.00 95.38 182 LEU A N 1
ATOM 1367 C CA . LEU A 1 182 ? -0.089 6.469 12.174 1.00 95.38 182 LEU A CA 1
ATOM 1368 C C . LEU A 1 182 ? 1.068 5.974 13.057 1.00 95.38 182 LEU A C 1
ATOM 1370 O O . LEU A 1 182 ? 1.866 5.151 12.622 1.00 95.38 182 LEU A O 1
ATOM 1374 N N . LYS A 1 183 ? 1.170 6.429 14.308 1.00 93.75 183 LYS A N 1
ATOM 1375 C CA . LYS A 1 183 ? 2.275 6.041 15.205 1.00 93.75 183 LYS A CA 1
ATOM 1376 C C . LYS A 1 183 ? 2.171 4.593 15.678 1.00 93.75 183 LYS A C 1
ATOM 1378 O O . LYS A 1 183 ? 3.176 4.009 16.078 1.00 93.75 183 LYS A O 1
ATOM 1383 N N . THR A 1 184 ? 0.960 4.041 15.678 1.00 94.44 184 THR A N 1
ATOM 1384 C CA . THR A 1 184 ? 0.643 2.748 16.303 1.00 94.44 184 THR A CA 1
ATOM 1385 C C . THR A 1 184 ? -0.071 1.777 15.369 1.00 94.44 184 THR A C 1
ATOM 1387 O O . THR A 1 184 ? -0.420 0.67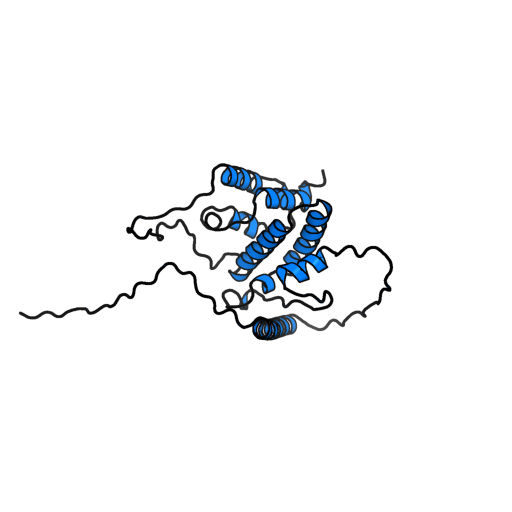3 15.781 1.00 94.44 184 THR A O 1
ATOM 1390 N N . THR A 1 185 ? -0.306 2.176 14.120 1.00 95.75 185 THR A N 1
ATOM 1391 C CA . THR A 1 185 ? -0.914 1.313 13.113 1.00 95.75 185 THR A CA 1
ATOM 1392 C C . THR A 1 185 ? -0.002 0.144 12.753 1.00 95.75 185 THR A C 1
ATOM 1394 O O . THR A 1 185 ? 1.225 0.258 12.759 1.00 95.75 185 THR A O 1
ATOM 1397 N N . ARG A 1 186 ? -0.624 -0.988 12.417 1.00 96.56 186 ARG A N 1
ATOM 1398 C CA . ARG A 1 186 ? 0.046 -2.154 11.828 1.00 96.56 186 ARG A CA 1
ATOM 1399 C C . ARG A 1 186 ? 0.489 -1.920 10.383 1.00 96.56 186 ARG A C 1
ATOM 1401 O O . ARG A 1 186 ? 1.325 -2.675 9.898 1.00 96.56 186 ARG A O 1
ATOM 1408 N N . LEU A 1 187 ? -0.086 -0.934 9.685 1.00 97.50 187 LEU A N 1
ATOM 1409 C CA . LEU A 1 187 ? 0.352 -0.575 8.336 1.00 97.50 187 LEU A CA 1
ATOM 1410 C C . LEU A 1 187 ? 1.752 0.048 8.400 1.00 97.50 187 LEU A C 1
ATOM 1412 O O . LEU A 1 187 ? 2.039 0.857 9.278 1.00 97.50 187 LEU A O 1
ATOM 1416 N N . ASP A 1 188 ? 2.629 -0.322 7.472 1.00 97.56 188 ASP A N 1
ATOM 1417 C CA . ASP A 1 188 ? 4.006 0.165 7.477 1.00 97.56 188 ASP A CA 1
ATOM 1418 C C . ASP A 1 188 ? 4.057 1.703 7.407 1.00 97.56 188 ASP A C 1
ATOM 1420 O O . ASP A 1 188 ? 3.544 2.338 6.485 1.00 97.56 188 ASP A O 1
ATOM 1424 N N . GLN A 1 189 ? 4.667 2.321 8.419 1.00 97.25 189 GLN A N 1
ATOM 1425 C CA . GLN A 1 189 ? 4.694 3.779 8.550 1.00 97.25 189 GLN A CA 1
ATOM 1426 C C . GLN A 1 189 ? 5.585 4.437 7.489 1.00 97.25 189 GLN A C 1
ATOM 1428 O O . GLN A 1 189 ? 5.340 5.584 7.103 1.00 97.25 189 GLN A O 1
ATOM 1433 N N . GLY A 1 190 ? 6.617 3.728 7.023 1.00 97.44 190 GLY A N 1
ATOM 1434 C CA . GLY A 1 190 ? 7.463 4.149 5.911 1.00 97.44 190 GLY A CA 1
ATOM 1435 C C . GLY A 1 190 ? 6.669 4.171 4.611 1.00 97.44 190 GLY A C 1
ATOM 1436 O O . GLY A 1 190 ? 6.690 5.185 3.913 1.00 97.44 190 GLY A O 1
ATOM 1437 N N . PHE A 1 191 ? 5.883 3.125 4.353 1.00 97.81 191 PHE A N 1
ATOM 1438 C CA . PHE A 1 191 ? 4.949 3.068 3.227 1.00 97.81 191 PHE A CA 1
ATOM 1439 C C . PHE A 1 191 ? 3.942 4.223 3.254 1.00 97.81 191 PHE A C 1
ATOM 1441 O O . PHE A 1 191 ? 3.777 4.911 2.248 1.00 97.81 191 PHE A O 1
ATOM 1448 N N . VAL A 1 192 ? 3.302 4.492 4.399 1.00 98.00 192 VAL A N 1
ATOM 1449 C CA . VAL A 1 192 ? 2.326 5.592 4.497 1.00 98.00 192 VAL A CA 1
ATOM 1450 C C . VAL A 1 192 ? 2.977 6.934 4.165 1.00 98.00 192 VAL A C 1
ATOM 1452 O O . VAL A 1 192 ? 2.429 7.703 3.378 1.00 98.00 192 VAL A O 1
ATOM 1455 N N . ARG A 1 193 ? 4.164 7.218 4.715 1.00 96.81 193 ARG A N 1
ATOM 1456 C CA . ARG A 1 193 ? 4.913 8.452 4.412 1.00 96.81 193 ARG A CA 1
ATOM 1457 C C . ARG A 1 193 ? 5.332 8.522 2.948 1.00 96.81 193 ARG A C 1
ATOM 1459 O O . ARG A 1 193 ? 5.298 9.596 2.365 1.00 96.81 193 ARG A O 1
ATOM 1466 N N . PHE A 1 194 ? 5.712 7.390 2.366 1.00 96.56 194 PHE A N 1
ATOM 1467 C CA . PHE A 1 194 ? 6.083 7.292 0.961 1.00 96.56 194 PHE A CA 1
ATOM 1468 C C . PHE A 1 194 ? 4.898 7.628 0.049 1.00 96.56 194 PHE A C 1
ATOM 1470 O O . PHE A 1 194 ? 5.007 8.518 -0.788 1.00 96.56 194 PHE A O 1
ATOM 1477 N N . ILE A 1 195 ? 3.745 6.980 0.239 1.00 96.31 195 ILE A N 1
ATOM 1478 C CA . ILE A 1 195 ? 2.594 7.144 -0.660 1.00 96.31 195 ILE A CA 1
ATOM 1479 C C . ILE A 1 195 ? 1.865 8.484 -0.464 1.00 96.31 195 ILE A C 1
ATOM 1481 O O . ILE A 1 195 ? 1.201 8.966 -1.377 1.00 96.31 195 ILE A O 1
ATOM 1485 N N . THR A 1 196 ? 2.007 9.112 0.709 1.00 96.75 196 THR A N 1
ATOM 1486 C CA . THR A 1 196 ? 1.468 10.456 1.002 1.00 96.75 196 THR A CA 1
ATOM 1487 C C . THR A 1 196 ? 2.433 11.594 0.665 1.00 96.75 196 THR A C 1
ATOM 1489 O O . THR A 1 196 ? 2.054 12.762 0.758 1.00 96.75 196 THR A O 1
ATOM 1492 N N . ASP A 1 197 ? 3.660 11.298 0.232 1.00 95.25 197 ASP A N 1
ATOM 1493 C CA . ASP A 1 197 ? 4.572 12.294 -0.324 1.00 95.25 197 ASP A CA 1
ATOM 1494 C C . ASP A 1 197 ? 4.235 12.506 -1.806 1.00 95.25 197 ASP A C 1
ATOM 1496 O O . ASP A 1 197 ? 4.256 11.579 -2.620 1.00 95.25 197 ASP A O 1
ATOM 1500 N N . LYS A 1 198 ? 3.938 13.755 -2.180 1.00 92.94 198 LYS A N 1
ATOM 1501 C CA . LYS A 1 198 ? 3.595 14.129 -3.559 1.00 92.94 198 LYS A CA 1
ATOM 1502 C C . LYS A 1 198 ? 4.696 13.771 -4.557 1.00 92.94 198 LYS A C 1
ATOM 1504 O O . LYS A 1 198 ? 4.413 13.646 -5.744 1.00 92.94 198 LYS A O 1
ATOM 1509 N N . ASP A 1 199 ? 5.944 13.642 -4.120 1.00 91.94 199 ASP A N 1
ATOM 1510 C CA . ASP A 1 199 ? 7.058 13.293 -4.995 1.00 91.94 199 ASP A CA 1
ATOM 1511 C C . ASP A 1 199 ? 7.024 11.819 -5.426 1.00 91.94 199 ASP A C 1
ATOM 1513 O O . ASP A 1 199 ? 7.706 11.477 -6.392 1.00 91.94 199 ASP A O 1
ATOM 1517 N N . TYR A 1 200 ? 6.208 10.984 -4.776 1.00 91.62 200 TYR A N 1
ATOM 1518 C CA . TYR A 1 200 ? 6.017 9.573 -5.117 1.00 91.62 200 TYR A CA 1
ATOM 1519 C C . TYR A 1 200 ? 4.552 9.239 -5.437 1.00 91.62 200 TYR A C 1
ATOM 1521 O O . TYR A 1 200 ? 4.282 8.619 -6.459 1.00 91.62 200 TYR A O 1
ATOM 1529 N N . GLY A 1 201 ? 3.597 9.683 -4.616 1.00 89.25 201 GLY A N 1
ATOM 1530 C CA . GLY A 1 201 ? 2.196 9.262 -4.719 1.00 89.25 201 GLY A CA 1
ATOM 1531 C C . GLY A 1 201 ? 1.323 10.068 -5.680 1.00 89.25 201 GLY A C 1
ATOM 1532 O O . GLY A 1 201 ? 0.227 9.634 -6.004 1.00 89.25 201 GLY A O 1
ATOM 1533 N N . SER A 1 202 ? 1.756 11.236 -6.164 1.00 86.62 202 SER A N 1
ATOM 1534 C CA . SER A 1 202 ? 0.873 12.127 -6.947 1.00 86.62 202 SER A CA 1
ATOM 1535 C C . SER A 1 202 ? 0.476 11.594 -8.331 1.00 86.62 202 SER A C 1
ATOM 1537 O O . SER A 1 202 ? -0.511 12.061 -8.893 1.00 86.62 202 SER A O 1
ATOM 1539 N N . ILE A 1 203 ? 1.213 10.618 -8.873 1.00 83.88 203 ILE A N 1
ATOM 1540 C CA . ILE A 1 203 ? 0.908 9.954 -10.155 1.00 83.88 203 ILE A CA 1
ATOM 1541 C C . ILE A 1 203 ? 0.147 8.636 -9.937 1.00 83.88 203 ILE A C 1
ATOM 1543 O O . ILE A 1 203 ? -0.580 8.182 -10.819 1.00 83.88 203 ILE A O 1
ATOM 1547 N N . GLY A 1 204 ? 0.279 8.028 -8.759 1.00 83.62 204 GLY A N 1
ATOM 1548 C CA . GLY A 1 204 ? -0.376 6.776 -8.410 1.00 83.62 204 GLY A CA 1
ATOM 1549 C C . GLY A 1 204 ? -0.371 6.579 -6.902 1.00 83.62 204 GLY A C 1
ATOM 1550 O O . GLY A 1 204 ? 0.686 6.439 -6.293 1.00 83.62 204 GLY A O 1
ATOM 1551 N N . HIS A 1 205 ? -1.560 6.569 -6.307 1.00 89.06 205 HIS A N 1
ATOM 1552 C CA . HIS A 1 205 ? -1.760 6.337 -4.885 1.00 89.06 205 HIS A CA 1
ATOM 1553 C C . HIS A 1 205 ? -3.034 5.523 -4.657 1.00 89.06 205 HIS A C 1
ATOM 1555 O O . HIS A 1 205 ? -3.949 5.526 -5.480 1.00 89.06 205 HIS A O 1
ATOM 1561 N N . ASN A 1 206 ? -3.111 4.836 -3.520 1.00 92.00 206 ASN A N 1
ATOM 1562 C CA . ASN A 1 206 ? -4.341 4.176 -3.090 1.00 92.00 206 ASN A CA 1
ATOM 1563 C C . ASN A 1 206 ? -5.414 5.204 -2.692 1.00 92.00 206 ASN A C 1
ATOM 1565 O O . ASN A 1 206 ? -5.131 6.384 -2.471 1.00 92.00 206 ASN A O 1
ATOM 1569 N N . ASN A 1 207 ? -6.654 4.751 -2.510 1.00 95.56 207 ASN A N 1
ATOM 1570 C CA . ASN A 1 207 ? -7.703 5.590 -1.940 1.00 95.56 207 ASN A CA 1
ATOM 1571 C C . ASN A 1 207 ? -7.301 6.050 -0.520 1.00 95.56 207 ASN A C 1
ATOM 1573 O O . ASN A 1 207 ? -7.194 5.233 0.400 1.00 95.56 207 ASN A O 1
ATOM 1577 N N . PHE A 1 208 ? -7.030 7.349 -0.349 1.00 96.75 208 PHE A N 1
ATOM 1578 C CA . PHE A 1 208 ? -6.550 7.895 0.922 1.00 96.75 208 PHE A CA 1
ATOM 1579 C C . PHE A 1 208 ? -7.611 7.859 2.017 1.00 96.75 208 PHE A C 1
ATOM 1581 O O . PHE A 1 208 ? -7.272 7.552 3.155 1.00 96.75 208 PHE A O 1
ATOM 1588 N N . ASP A 1 209 ? -8.884 8.079 1.693 1.00 97.00 209 ASP A N 1
ATOM 1589 C CA . ASP A 1 209 ? -9.953 8.023 2.694 1.00 97.00 209 ASP A CA 1
ATOM 1590 C C . ASP A 1 209 ? -10.139 6.589 3.217 1.00 97.00 209 ASP A C 1
ATOM 1592 O O . ASP A 1 209 ? -10.370 6.368 4.408 1.00 97.00 209 ASP A O 1
ATOM 1596 N N . PHE A 1 210 ? -9.995 5.586 2.346 1.00 97.81 210 PHE A N 1
ATOM 1597 C CA . PHE A 1 210 ? -9.980 4.183 2.755 1.00 97.81 210 PHE A CA 1
ATOM 1598 C C . PHE A 1 210 ? -8.756 3.858 3.621 1.00 97.81 210 PHE A C 1
ATOM 1600 O O . PHE A 1 210 ? -8.897 3.250 4.683 1.00 97.81 210 PHE A O 1
ATOM 1607 N N . MET A 1 211 ? -7.564 4.302 3.216 1.00 97.75 211 MET A N 1
ATOM 1608 C CA . MET A 1 211 ? -6.339 4.078 3.989 1.00 97.75 211 MET A CA 1
ATOM 1609 C C . MET A 1 211 ? -6.371 4.766 5.353 1.00 97.75 211 MET A C 1
ATOM 1611 O O . MET A 1 211 ? -5.924 4.169 6.325 1.00 97.75 211 MET A O 1
ATOM 1615 N N . GLU A 1 212 ? -6.949 5.963 5.467 1.00 97.38 212 GLU A N 1
ATOM 1616 C CA . GLU A 1 212 ? -7.168 6.635 6.754 1.00 97.38 212 GLU A CA 1
ATOM 1617 C C . GLU A 1 212 ? -8.014 5.757 7.692 1.00 97.38 212 GLU A C 1
ATOM 1619 O O . GLU A 1 212 ? -7.656 5.558 8.855 1.00 97.38 212 GLU A O 1
ATOM 1624 N N . LYS A 1 213 ? -9.089 5.138 7.181 1.00 97.06 213 LYS A N 1
ATOM 1625 C CA . LYS A 1 213 ? -9.913 4.199 7.963 1.00 97.06 213 LYS A CA 1
ATOM 1626 C C . LYS A 1 213 ? -9.134 2.952 8.382 1.00 97.06 213 LYS A C 1
ATOM 1628 O O . LYS A 1 213 ? -9.263 2.536 9.531 1.00 97.06 213 LYS A O 1
ATOM 1633 N N . VAL A 1 214 ? -8.320 2.378 7.492 1.00 97.25 214 VAL A N 1
ATOM 1634 C CA . VAL A 1 214 ? -7.444 1.235 7.815 1.00 97.25 214 VAL A CA 1
ATOM 1635 C C . VAL A 1 214 ? -6.451 1.615 8.912 1.00 97.25 214 VAL A C 1
ATOM 1637 O O . VAL A 1 214 ? -6.334 0.899 9.905 1.00 97.25 214 VAL A O 1
ATOM 1640 N N . ILE A 1 215 ? -5.777 2.758 8.777 1.00 97.06 215 ILE A N 1
ATOM 1641 C CA . ILE A 1 215 ? -4.808 3.245 9.763 1.00 97.06 215 ILE A CA 1
ATOM 1642 C C . ILE A 1 215 ? -5.469 3.360 11.132 1.00 97.06 215 ILE A C 1
ATOM 1644 O O . ILE A 1 215 ? -4.961 2.782 12.089 1.00 97.06 215 ILE A O 1
ATOM 1648 N N . ASN A 1 216 ? -6.624 4.021 11.209 1.00 95.00 216 ASN A N 1
ATOM 1649 C CA . ASN A 1 216 ? -7.345 4.209 12.463 1.00 95.00 216 ASN A CA 1
ATOM 1650 C C . ASN A 1 216 ? -7.815 2.875 13.058 1.00 95.00 216 ASN A C 1
ATOM 1652 O O . ASN A 1 216 ? -7.569 2.611 14.234 1.00 95.00 216 ASN A O 1
ATOM 1656 N N . ARG A 1 217 ? -8.424 2.002 12.245 1.00 95.50 217 ARG A N 1
ATOM 1657 C CA . ARG A 1 217 ? -8.978 0.712 12.685 1.00 95.50 217 ARG A CA 1
ATOM 1658 C C . ARG A 1 217 ? -7.919 -0.255 13.205 1.00 95.50 217 ARG A C 1
ATOM 1660 O O . ARG A 1 217 ? -8.185 -0.982 14.154 1.00 95.50 217 ARG A O 1
ATOM 1667 N N . PHE A 1 218 ? -6.753 -0.287 12.568 1.00 94.88 218 PHE A N 1
ATOM 1668 C CA . PHE A 1 218 ? -5.675 -1.227 12.879 1.00 94.88 218 PHE A CA 1
ATOM 1669 C C . PHE A 1 218 ? -4.524 -0.561 13.647 1.00 94.88 218 PHE A C 1
ATOM 1671 O O . PHE A 1 218 ? -3.375 -0.996 13.547 1.00 94.88 218 PHE A O 1
ATOM 1678 N N . SER A 1 219 ? -4.837 0.494 14.403 1.00 92.88 219 SER A N 1
ATOM 1679 C CA . SER A 1 219 ? -3.941 1.160 15.351 1.00 92.88 219 SER A CA 1
ATOM 1680 C C . SER A 1 219 ? -4.402 0.927 16.784 1.00 92.88 219 SER A C 1
ATOM 1682 O O . SER A 1 219 ? -5.600 0.855 17.045 1.00 92.88 219 SER A O 1
ATOM 1684 N N . THR A 1 220 ? -3.468 0.870 17.734 1.00 85.25 220 THR A N 1
ATOM 1685 C CA . THR A 1 220 ? -3.829 0.788 19.163 1.00 85.25 220 THR A CA 1
ATOM 1686 C C . THR A 1 220 ? -4.382 2.111 19.699 1.00 85.25 220 THR A C 1
ATOM 1688 O O . THR A 1 220 ? -5.072 2.134 20.714 1.00 85.25 220 THR A O 1
ATOM 1691 N N . ALA A 1 221 ? -4.137 3.228 19.004 1.00 69.75 221 ALA A N 1
ATOM 1692 C CA . ALA A 1 221 ? -4.759 4.517 19.302 1.00 69.75 221 ALA A CA 1
ATOM 1693 C C . ALA A 1 221 ? -6.267 4.559 18.968 1.00 69.75 221 ALA A C 1
ATOM 1695 O O . ALA A 1 221 ? -6.983 5.369 19.554 1.00 69.75 221 ALA A O 1
ATOM 1696 N N . GLY A 1 222 ? -6.744 3.697 18.061 1.00 55.22 222 GLY A N 1
ATOM 1697 C CA . GLY A 1 222 ? -8.150 3.590 17.653 1.00 55.22 222 GLY A CA 1
ATOM 1698 C C . GLY A 1 222 ? -9.025 2.700 18.545 1.00 55.22 222 GLY A C 1
ATOM 1699 O O . GLY A 1 222 ? -10.215 2.573 18.277 1.00 55.22 222 GLY A O 1
ATOM 1700 N N . GLU A 1 223 ? -8.464 2.089 19.595 1.00 50.03 223 GLU A N 1
ATOM 1701 C CA . GLU A 1 223 ? -9.198 1.284 20.592 1.00 50.03 223 GLU A CA 1
ATOM 1702 C C . GLU A 1 223 ? -9.831 2.132 21.720 1.00 50.03 223 GLU A C 1
ATOM 1704 O O . GLU A 1 223 ? -10.196 1.594 22.767 1.00 50.03 223 GLU A O 1
ATOM 1709 N N . ARG A 1 224 ? -9.945 3.456 21.541 1.00 38.66 224 ARG A N 1
ATOM 1710 C CA . ARG A 1 224 ? -10.516 4.390 22.527 1.00 38.66 224 ARG A CA 1
ATOM 1711 C C . ARG A 1 224 ? -11.878 4.928 22.123 1.00 38.66 224 ARG A C 1
ATOM 1713 O O . ARG A 1 224 ? -12.032 5.306 20.943 1.00 38.66 224 ARG A O 1
#

Foldseek 3Di:
DDDDDDDDPPDDDPPPPVPLPQDDLVVLQVVLQVQLVVVVVVVDDDDDDDDDDDDDDDDDDDQQLLNVCCCLQVVDPDSVDDGRAHAPVCAPPSHRLLNPQDPLNSVLLRVLSRVCVVVVHDCVLSNLVSSLVSNCSSCVNVVNPFQQAPQPDADPVGHGDAFDADPVLLVLLVCQLPDPLLVFASPDNSSSVQCSDSRHNRVHHGDSVSVSVNSLVRGPVNVD

pLDDT: mean 81.74, std 22.02, range [25.67, 98.5]

Radius of gyration: 21.71 Å; chains: 1; bounding box: 62×55×67 Å